Protein AF-A0A9N7ZDG7-F1 (afdb_monomer)

Secondary structure (DSSP, 8-state):
-------SSTT---GGGHHHHHHHHHHHHHTT-------SSSSSHHHHHHHHHHHHHHT--HHHHHHHHHHH-TT----HHHHHHHHHHHHTTT---TT-HHHHHHHHHHHHHH-TT-TT--GGGSBP-GGG---SS-EEEETTT--EEEEGGGB---PPP---GGGGGG-EEPTTS-EE-SEEEB--BGGGHHHHTT-SEEEEE-TTT--EEEEEETT-EE-TTS-EESSEEEEEGGGEEEE-------

InterPro domains:
  IPR000340 Dual specificity phosphatase, catalytic domain [PF00782] (2-91)
  IPR000387 Tyrosine-specific protein phosphatases domain [PS50056] (1-73)
  IPR016130 Protein-tyrosine phosphatase, active site [PS00383] (37-47)
  IPR020422 Dual specificity protein phosphatase domain [PS50054] (1-95)
  IPR020422 Dual specificity protein phosphatase domain [SM00195] (1-92)
  IPR029021 Protein-tyrosine phosphatase-like [G3DSA:3.90.190.10] (1-113)
  IPR029021 Protein-tyrosine phosphatase-like [SSF52799] (2-93)

Foldseek 3Di:
DDDDDWDQDLLTDPLVCQVVLLCVCVVQVVVVHDDDQDDDVRAASSLLNQLLNQCLVVVDQSVVSSVVSCVVPVNHDHDPSSSVSSNLCVVVSSDQDPLDLSNLLVVLLSQCVPCVQQQCRDLVNAAEACLPDDDQFKFKAFPPPRRTGDTPSFFNDDDQDPADPVLVVLFDQDPVRDTDWQKTWGRHHNLCSVVRHRDQKDFDADSPPRHTFGMWGQCFDQISSGDTRHRGDIGGPVRIDIDHRDPPPD

Nearest PDB structures (foldseek):
  4ki9-assembly1_A  TM=9.952E-01  e=6.288E-10  Homo sapiens
  4jnb-assembly1_A  TM=9.770E-01  e=3.806E-08  Homo sapiens
  4yr8-assembly2_B  TM=9.906E-01  e=3.849E-06  Homo sapiens
  4jmk-assembly2_B  TM=9.917E-01  e=4.463E-05  Homo sapiens
  2nt2-assembly3_C  TM=9.742E-01  e=4.463E-05  Homo sapiens

Mean predicted aligned error: 6.74 Å

Radius of gyration: 21.36 Å; Cα contacts (8 Å, |Δi|>4): 397; chains: 1; bounding box: 50×43×62 Å

Structure (mmCIF, N/CA/C/O backbone):
data_AF-A0A9N7ZDG7-F1
#
_entry.id   AF-A0A9N7ZDG7-F1
#
loop_
_atom_site.group_PDB
_atom_site.id
_atom_site.type_symbol
_atom_site.label_atom_id
_atom_site.label_alt_id
_atom_site.label_comp_id
_atom_site.label_asym_id
_atom_site.label_entity_id
_atom_site.label_seq_id
_atom_site.pdbx_PDB_ins_code
_atom_site.Cartn_x
_atom_site.Cartn_y
_atom_site.Cartn_z
_atom_site.occupancy
_atom_site.B_iso_or_equiv
_atom_site.auth_seq_id
_atom_site.auth_comp_id
_atom_site.auth_asym_id
_atom_site.auth_atom_id
_atom_site.pdbx_PDB_model_num
ATOM 1 N N . MET A 1 1 ? -15.244 -18.253 16.578 1.00 86.69 1 MET A N 1
ATOM 2 C CA . MET A 1 1 ? -14.232 -17.424 17.274 1.00 86.69 1 MET A CA 1
ATOM 3 C C . MET A 1 1 ? -13.191 -16.997 16.250 1.00 86.69 1 MET A C 1
ATOM 5 O O . MET A 1 1 ? -12.794 -17.853 15.470 1.00 86.69 1 MET A O 1
ATOM 9 N N . LYS A 1 2 ? -12.778 -15.724 16.217 1.00 94.31 2 LYS A N 1
ATOM 10 C CA . LYS A 1 2 ? -11.733 -15.211 15.311 1.00 94.31 2 LYS A CA 1
ATOM 11 C C . LYS A 1 2 ? -10.576 -14.661 16.143 1.00 94.31 2 LYS A C 1
ATOM 13 O O . LYS A 1 2 ? -10.818 -13.958 17.120 1.00 94.31 2 LYS A O 1
ATOM 18 N N . TRP A 1 3 ? -9.346 -14.975 15.747 1.00 96.12 3 TRP A N 1
ATOM 19 C CA . TRP A 1 3 ? -8.125 -14.502 16.396 1.00 96.12 3 TRP A CA 1
ATOM 20 C C . TRP A 1 3 ? -7.262 -13.747 15.391 1.00 96.12 3 TRP A C 1
ATOM 22 O O . TRP A 1 3 ? -7.028 -14.238 14.289 1.00 96.12 3 TRP A O 1
ATOM 32 N N . VAL A 1 4 ? -6.782 -12.569 15.785 1.00 96.94 4 VAL A N 1
ATOM 33 C CA . VAL A 1 4 ? -5.858 -11.743 15.000 1.00 96.94 4 VAL A CA 1
ATOM 34 C C . VAL A 1 4 ? -4.590 -11.559 15.827 1.00 96.94 4 VAL A C 1
ATOM 36 O O . VAL A 1 4 ? -4.627 -10.946 16.895 1.00 96.94 4 VAL A O 1
ATOM 39 N N . ASN A 1 5 ? -3.481 -12.143 15.371 1.00 95.19 5 ASN A N 1
ATOM 40 C CA . ASN A 1 5 ? -2.216 -12.130 16.104 1.00 95.19 5 ASN A CA 1
ATOM 41 C C . ASN A 1 5 ? -1.410 -10.868 15.775 1.00 95.19 5 ASN A C 1
ATOM 43 O O . ASN A 1 5 ? -0.582 -10.877 14.866 1.00 95.19 5 ASN A O 1
ATOM 47 N N . VAL A 1 6 ? -1.691 -9.782 16.498 1.00 94.69 6 VAL A N 1
ATOM 48 C CA . VAL A 1 6 ? -1.069 -8.471 16.276 1.00 94.69 6 VAL A CA 1
ATOM 49 C C . VAL A 1 6 ? -0.683 -7.811 17.609 1.00 94.69 6 VAL A C 1
ATOM 51 O O . VAL A 1 6 ? -1.456 -7.806 18.580 1.00 94.69 6 VAL A O 1
ATOM 54 N N . LEU A 1 7 ? 0.535 -7.261 17.658 1.00 95.75 7 LEU A N 1
ATOM 55 C CA . LEU A 1 7 ? 1.060 -6.488 18.787 1.00 95.75 7 LEU A CA 1
ATOM 56 C C . LEU A 1 7 ? 0.480 -5.067 18.793 1.00 95.75 7 LEU A C 1
ATOM 58 O O . LEU A 1 7 ? -0.098 -4.608 17.814 1.00 95.75 7 LEU A O 1
ATOM 62 N N . ASP A 1 8 ? 0.571 -4.373 19.926 1.00 97.12 8 ASP A N 1
ATOM 63 C CA . ASP A 1 8 ? 0.097 -2.986 20.041 1.00 97.12 8 ASP A CA 1
ATOM 64 C C . ASP A 1 8 ? 1.224 -1.994 19.742 1.00 97.12 8 ASP A C 1
ATOM 66 O O . ASP A 1 8 ? 1.642 -1.221 20.600 1.00 97.12 8 ASP A O 1
ATOM 70 N N . GLU A 1 9 ? 1.756 -2.071 18.527 1.00 95.62 9 GLU A N 1
ATOM 71 C CA . GLU A 1 9 ? 2.889 -1.267 18.072 1.00 95.62 9 GLU A CA 1
ATOM 72 C C . GLU A 1 9 ? 2.485 -0.425 16.864 1.00 95.62 9 GLU A C 1
ATOM 74 O O . GLU A 1 9 ? 1.664 -0.847 16.052 1.00 95.62 9 GLU A O 1
ATOM 79 N N . VAL A 1 10 ? 3.099 0.746 16.698 1.00 94.31 10 VAL A N 1
ATOM 80 C CA . VAL A 1 10 ? 2.810 1.641 15.561 1.00 94.31 10 VAL A CA 1
ATOM 81 C C . VAL A 1 10 ? 3.170 1.015 14.203 1.00 94.31 10 VAL A C 1
ATOM 83 O O . VAL A 1 10 ? 2.581 1.343 13.176 1.00 94.31 10 VAL A O 1
ATOM 86 N N . THR A 1 11 ? 4.107 0.067 14.193 1.00 91.00 11 THR A N 1
ATOM 87 C CA . THR A 1 11 ? 4.539 -0.676 13.001 1.00 91.00 11 THR A CA 1
ATOM 88 C C . THR A 1 11 ? 3.623 -1.855 12.672 1.00 91.00 11 THR A C 1
ATOM 90 O O . THR A 1 11 ? 3.613 -2.317 11.532 1.00 91.00 11 THR A O 1
ATOM 93 N N . SER A 1 12 ? 2.817 -2.324 13.629 1.00 94.00 12 SER A N 1
ATOM 94 C CA . SER A 1 12 ? 1.943 -3.485 13.451 1.00 94.00 12 SER A CA 1
ATOM 95 C C . SER A 1 12 ? 0.862 -3.251 12.393 1.00 94.00 12 SER A C 1
ATOM 97 O O . SER A 1 12 ? 0.333 -2.150 12.264 1.00 94.00 12 SER A O 1
ATOM 99 N N . ASP A 1 13 ? 0.496 -4.302 11.659 1.00 95.38 13 ASP A N 1
ATOM 100 C CA . ASP A 1 13 ? -0.506 -4.250 10.591 1.00 95.38 13 ASP A CA 1
ATOM 101 C C . ASP A 1 13 ? -1.850 -4.818 11.071 1.00 95.38 13 ASP A C 1
ATOM 103 O O . ASP A 1 13 ? -2.017 -6.030 11.185 1.00 95.38 13 ASP A O 1
ATOM 107 N N . LEU A 1 14 ? -2.809 -3.938 11.370 1.00 97.25 14 LEU A N 1
ATOM 108 C CA . LEU A 1 14 ? -4.216 -4.300 11.572 1.00 97.25 14 LEU A CA 1
ATOM 109 C C . LEU A 1 14 ? -5.063 -4.053 10.322 1.00 97.25 14 LEU A C 1
ATOM 111 O O . LEU A 1 14 ? -6.088 -4.719 10.165 1.00 97.25 14 LEU A O 1
ATOM 115 N N . LEU A 1 15 ? -4.649 -3.133 9.443 1.00 97.69 15 LEU A N 1
ATOM 116 C CA . LEU A 1 15 ? -5.370 -2.770 8.224 1.00 97.69 15 LEU A CA 1
ATOM 117 C C . LEU A 1 15 ? -5.707 -4.007 7.391 1.00 97.69 15 LEU A C 1
ATOM 119 O O . LEU A 1 15 ? -6.864 -4.202 7.029 1.00 97.69 15 LEU A O 1
ATOM 123 N N . SER A 1 16 ? -4.731 -4.891 7.178 1.00 95.81 16 SER A N 1
ATOM 124 C CA . SER A 1 16 ? -4.902 -6.129 6.402 1.00 95.81 16 SER A CA 1
ATOM 125 C C . SER A 1 16 ? -5.917 -7.124 6.990 1.00 95.81 16 SER A C 1
ATOM 127 O O . SER A 1 16 ? -6.252 -8.109 6.340 1.00 95.81 16 SER A O 1
ATOM 129 N N . HIS A 1 17 ? -6.420 -6.887 8.206 1.00 97.44 17 HIS A N 1
ATOM 130 C CA . HIS A 1 17 ? -7.391 -7.743 8.889 1.00 97.44 17 HIS A CA 1
ATOM 131 C C . HIS A 1 17 ? -8.779 -7.102 9.049 1.00 97.44 17 HIS A C 1
ATOM 133 O O . HIS A 1 17 ? -9.689 -7.776 9.539 1.00 97.44 17 HIS A O 1
ATOM 139 N N . LEU A 1 18 ? -8.969 -5.825 8.686 1.00 98.31 18 LEU A N 1
ATOM 140 C CA . LEU A 1 18 ? -10.187 -5.076 9.029 1.00 98.31 18 LEU A CA 1
ATOM 141 C C . LEU A 1 18 ? -11.449 -5.638 8.371 1.00 98.31 18 LEU A C 1
ATOM 143 O O . LEU A 1 18 ? -12.434 -5.861 9.071 1.00 98.31 18 LEU A O 1
ATOM 147 N N . ASP A 1 19 ? -11.421 -5.924 7.068 1.00 97.88 19 ASP A N 1
ATOM 148 C CA . ASP A 1 19 ? -12.587 -6.468 6.349 1.00 97.88 19 ASP A CA 1
ATOM 149 C C . ASP A 1 19 ? -12.968 -7.860 6.848 1.00 97.88 19 ASP A C 1
ATOM 151 O O . ASP A 1 19 ? -14.129 -8.175 7.098 1.00 97.88 19 ASP A O 1
ATOM 155 N N . ASP A 1 20 ? -11.946 -8.659 7.097 1.00 97.50 20 ASP A N 1
ATOM 156 C CA . ASP A 1 20 ? -12.029 -9.993 7.654 1.00 97.50 20 ASP A CA 1
ATOM 157 C C . ASP A 1 20 ? -12.651 -10.010 9.063 1.00 97.50 20 ASP A C 1
ATOM 159 O O . ASP A 1 20 ? -13.360 -10.948 9.442 1.00 97.50 20 ASP A O 1
ATOM 163 N N . CYS A 1 21 ? -12.353 -8.990 9.872 1.00 98.19 21 CYS A N 1
ATOM 164 C CA . CYS A 1 21 ? -12.969 -8.778 11.181 1.00 98.19 21 CYS A CA 1
ATOM 165 C C . CYS A 1 21 ? -14.383 -8.216 11.055 1.00 98.19 21 CYS A C 1
ATOM 167 O O . CYS A 1 21 ? -15.264 -8.629 11.809 1.00 98.19 21 CYS A O 1
ATOM 169 N N . PHE A 1 22 ? -14.610 -7.306 10.106 1.00 98.38 22 PHE A N 1
ATOM 170 C CA . PHE A 1 22 ? -15.926 -6.751 9.825 1.00 98.38 22 PHE A CA 1
ATOM 171 C C . PHE A 1 22 ? -16.918 -7.858 9.480 1.00 98.38 22 PHE A C 1
ATOM 173 O O . PHE A 1 22 ? -17.972 -7.910 10.105 1.00 98.38 22 PHE A O 1
ATOM 180 N N . LEU A 1 23 ? -16.570 -8.767 8.560 1.00 98.00 23 LEU A N 1
ATOM 181 C CA . LEU A 1 23 ? -17.429 -9.892 8.176 1.00 98.00 23 LEU A CA 1
ATOM 182 C C . LEU A 1 23 ? -17.797 -10.750 9.390 1.00 98.00 23 LEU A C 1
ATOM 184 O O . LEU A 1 23 ? -18.976 -10.975 9.646 1.00 98.00 23 LEU A O 1
ATOM 188 N N . PHE A 1 24 ? -16.807 -11.121 10.206 1.00 98.19 24 PHE A N 1
ATOM 189 C CA . PHE A 1 24 ? -17.035 -11.907 11.419 1.00 98.19 24 PHE A CA 1
ATOM 190 C C . PHE A 1 24 ? -17.990 -11.223 12.414 1.00 98.19 24 PHE A C 1
ATOM 192 O O . PHE A 1 24 ? -18.877 -11.871 12.971 1.00 98.19 24 PHE A O 1
ATOM 199 N N . ILE A 1 25 ? -17.825 -9.915 12.653 1.00 98.38 25 ILE A N 1
ATOM 200 C CA . ILE A 1 25 ? -18.706 -9.160 13.558 1.00 98.38 25 ILE A CA 1
ATOM 201 C C . ILE A 1 25 ? -20.106 -9.025 12.943 1.00 98.38 25 ILE A C 1
ATOM 203 O O . ILE A 1 25 ? -21.109 -9.247 13.621 1.00 98.38 25 ILE A O 1
ATOM 207 N N . GLN A 1 26 ? -20.175 -8.678 11.658 1.00 97.69 26 GLN A N 1
ATOM 208 C CA . GLN A 1 26 ? -21.414 -8.418 10.933 1.00 97.69 26 GLN A CA 1
ATOM 209 C C . GLN A 1 26 ? -22.293 -9.668 10.834 1.00 97.69 26 GLN A C 1
ATOM 211 O O . GLN A 1 26 ? -23.500 -9.565 11.043 1.00 97.69 26 GLN A O 1
ATOM 216 N N . GLU A 1 27 ? -21.712 -10.836 10.556 1.00 97.44 27 GLU A N 1
ATOM 217 C CA . GLU A 1 27 ? -22.428 -12.118 10.512 1.00 97.44 27 GLU A CA 1
ATOM 218 C C . GLU A 1 27 ? -23.119 -12.421 11.843 1.00 97.44 27 GLU A C 1
ATOM 220 O O . GLU A 1 27 ? -24.310 -12.733 11.876 1.00 97.44 27 GLU A O 1
ATOM 225 N N . ALA A 1 28 ? -22.401 -12.260 12.956 1.00 97.06 28 ALA A N 1
ATOM 226 C CA . ALA A 1 28 ? -22.953 -12.493 14.283 1.00 97.06 28 ALA A CA 1
ATOM 227 C C . ALA A 1 28 ? -24.053 -11.480 14.645 1.00 97.06 28 ALA A C 1
ATOM 229 O O . ALA A 1 28 ? -25.089 -11.877 15.174 1.00 97.06 28 ALA A O 1
ATOM 230 N N . VAL A 1 29 ? -23.867 -10.194 14.320 1.00 95.62 29 VAL A N 1
ATOM 231 C CA . VAL A 1 29 ? -24.871 -9.144 14.574 1.00 95.62 29 VAL A CA 1
ATOM 232 C C . VAL A 1 29 ? -26.138 -9.362 13.738 1.00 95.62 29 VAL A C 1
ATOM 234 O O . VAL A 1 29 ? -27.243 -9.239 14.263 1.00 95.62 29 VAL A O 1
ATOM 237 N N . VAL A 1 30 ? -26.010 -9.717 12.454 1.00 96.25 30 VAL A N 1
ATOM 238 C CA . VAL A 1 30 ? -27.160 -10.027 11.578 1.00 96.25 30 VAL A CA 1
ATOM 239 C C . VAL A 1 30 ? -27.881 -11.294 12.031 1.00 96.25 30 VAL A C 1
ATOM 241 O O . VAL A 1 30 ? -29.105 -11.353 11.960 1.00 96.25 30 VAL A O 1
ATOM 244 N N . GLY A 1 31 ? -27.149 -12.278 12.556 1.00 96.69 31 GLY A N 1
ATOM 245 C CA . GLY A 1 31 ? -27.717 -13.479 13.167 1.00 96.69 31 GLY A CA 1
ATOM 246 C C . GLY A 1 31 ? -28.420 -13.248 14.512 1.00 96.69 31 GLY A C 1
ATOM 247 O O . GLY A 1 31 ? -28.859 -14.216 15.126 1.00 96.69 31 GLY A O 1
ATOM 248 N N . GLY A 1 32 ? -28.511 -12.002 14.996 1.00 96.81 32 GLY A N 1
ATOM 249 C CA . GLY A 1 32 ? -29.114 -11.664 16.291 1.00 96.81 32 GLY A CA 1
ATOM 250 C C . GLY A 1 32 ? -28.245 -12.022 17.502 1.00 96.81 32 GLY A C 1
ATOM 251 O O . GLY A 1 32 ? -28.738 -12.040 18.628 1.00 96.81 32 GLY A O 1
ATOM 252 N N . GLY A 1 33 ? -26.966 -12.334 17.281 1.00 96.50 33 GLY A N 1
ATOM 253 C CA . GLY A 1 33 ? -26.003 -12.653 18.327 1.00 96.50 33 GLY A CA 1
ATOM 254 C C . GLY A 1 33 ? -25.282 -11.426 18.890 1.00 96.50 33 GLY A C 1
ATOM 255 O O . GLY A 1 33 ? -25.366 -10.313 18.369 1.00 96.50 33 GLY A O 1
ATOM 256 N N . THR A 1 34 ? -24.504 -11.663 19.946 1.00 95.44 34 THR A N 1
ATOM 257 C CA . THR A 1 34 ? -23.642 -10.659 20.585 1.00 95.44 34 THR A CA 1
ATOM 258 C C . THR A 1 34 ? -22.178 -10.995 20.335 1.00 95.44 34 THR A C 1
ATOM 260 O O . THR A 1 34 ? -21.765 -12.145 20.487 1.00 95.44 34 THR A O 1
ATOM 263 N N . VAL A 1 35 ? -21.374 -9.984 20.001 1.00 97.25 35 VAL A N 1
ATOM 264 C CA . VAL A 1 35 ? -19.927 -10.125 19.799 1.00 97.25 35 VAL A CA 1
ATOM 265 C C . VAL A 1 35 ? -19.175 -9.351 20.870 1.00 97.25 35 VAL A C 1
ATOM 267 O O . VAL A 1 35 ? -19.488 -8.196 21.148 1.00 97.25 35 VAL A O 1
ATOM 270 N N . ILE A 1 36 ? -18.140 -9.975 21.429 1.00 97.19 36 ILE A N 1
ATOM 271 C CA . ILE A 1 36 ? -17.155 -9.308 22.280 1.00 97.19 36 ILE A CA 1
ATOM 272 C C . ILE A 1 36 ? -15.866 -9.165 21.475 1.00 97.19 36 ILE A C 1
ATOM 274 O O . ILE A 1 36 ? -15.292 -10.157 21.027 1.00 97.19 36 ILE A O 1
ATOM 278 N N . VAL A 1 37 ? -15.400 -7.927 21.318 1.00 97.81 37 VAL A N 1
ATOM 279 C CA . VAL A 1 37 ? -14.092 -7.611 20.736 1.00 97.81 37 VAL A CA 1
ATOM 280 C C . VAL A 1 37 ? -13.182 -7.154 21.868 1.00 97.81 37 VAL A C 1
ATOM 282 O O . VAL A 1 37 ? -13.455 -6.141 22.510 1.00 97.81 37 VAL A O 1
ATOM 285 N N . HIS A 1 38 ? -12.102 -7.888 22.128 1.00 97.31 38 HIS A N 1
ATOM 286 C CA . HIS A 1 38 ? -11.172 -7.564 23.208 1.00 97.31 38 HIS A CA 1
ATOM 287 C C . HIS A 1 38 ? -9.714 -7.603 22.737 1.00 97.31 38 HIS A C 1
ATOM 289 O O . HIS A 1 38 ? -9.368 -8.240 21.746 1.00 97.31 38 HIS A O 1
ATOM 295 N N . CYS A 1 39 ? -8.854 -6.900 23.465 1.00 97.00 39 CYS A N 1
ATOM 296 C CA . CYS A 1 39 ? -7.403 -7.059 23.424 1.00 97.00 39 CYS A CA 1
ATOM 297 C C . CYS A 1 39 ? -6.893 -7.100 24.873 1.00 97.00 39 CYS A C 1
ATOM 299 O O . CYS A 1 39 ? -7.700 -7.233 25.790 1.00 97.00 39 CYS A O 1
ATOM 301 N N . GLN A 1 40 ? -5.583 -6.987 25.109 1.00 96.12 40 GLN A N 1
ATOM 302 C CA . GLN A 1 40 ? -5.041 -7.025 26.475 1.00 96.12 40 GLN A CA 1
ATOM 303 C C . GLN A 1 40 ? -5.598 -5.896 27.367 1.00 96.12 40 GLN A C 1
ATOM 305 O O . GLN A 1 40 ? -6.057 -6.164 28.469 1.00 96.12 40 GLN A O 1
ATOM 310 N N . ALA A 1 41 ? -5.558 -4.643 26.899 1.00 95.44 41 ALA A N 1
ATOM 311 C CA . ALA A 1 41 ? -5.974 -3.476 27.688 1.00 95.44 41 ALA A CA 1
ATOM 312 C C . ALA A 1 41 ? -7.376 -2.955 27.328 1.00 95.44 41 A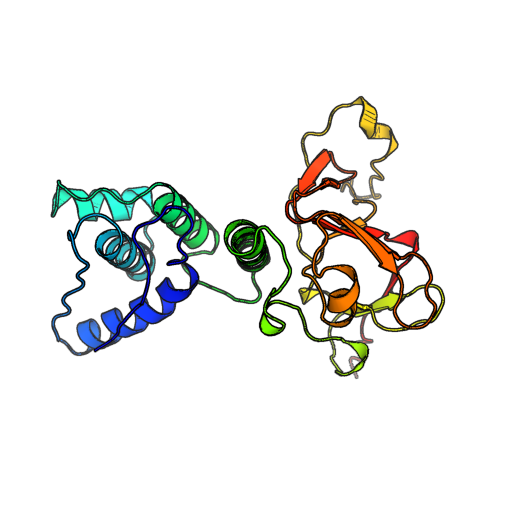LA A C 1
ATOM 314 O O . ALA A 1 41 ? -7.923 -2.113 28.030 1.00 95.44 41 ALA A O 1
ATOM 315 N N . GLY A 1 42 ? -7.944 -3.385 26.199 1.00 96.38 42 GLY A N 1
ATOM 316 C CA . GLY A 1 42 ? -9.205 -2.845 25.685 1.00 96.38 42 GLY A CA 1
ATOM 317 C C . GLY A 1 42 ? -9.128 -1.391 25.193 1.00 96.38 42 GLY A C 1
ATOM 318 O O . GLY A 1 42 ? -10.169 -0.752 25.070 1.00 96.38 42 GLY A O 1
ATOM 319 N N . ARG A 1 43 ? -7.923 -0.848 24.947 1.00 97.50 43 ARG A N 1
ATOM 320 C CA . ARG A 1 43 ? -7.708 0.588 24.660 1.00 97.50 43 ARG A CA 1
ATOM 321 C C . ARG A 1 43 ? -7.346 0.914 23.213 1.00 97.50 43 ARG A C 1
ATOM 323 O O . ARG A 1 43 ? -7.850 1.903 22.698 1.00 97.50 43 ARG A O 1
ATOM 330 N N . SER A 1 44 ? -6.492 0.103 22.586 1.00 98.25 44 SER A N 1
ATOM 331 C CA . SER A 1 44 ? -5.922 0.376 21.257 1.00 98.25 44 SER A CA 1
ATOM 332 C C . SER A 1 44 ? -6.395 -0.658 20.227 1.00 98.25 44 SER A C 1
ATOM 334 O O . SER A 1 44 ? -7.433 -0.446 19.618 1.00 98.25 44 SER A O 1
ATOM 336 N N . ARG A 1 45 ? -5.758 -1.835 20.108 1.00 98.50 45 ARG A N 1
ATOM 337 C CA . ARG A 1 45 ? -6.105 -2.879 19.106 1.00 98.50 45 ARG A CA 1
ATOM 338 C C . ARG A 1 45 ? -7.605 -3.177 18.950 1.00 98.50 45 ARG A C 1
ATOM 340 O O . ARG A 1 45 ? -8.137 -3.123 17.847 1.00 98.50 45 ARG A O 1
ATOM 347 N N . SER A 1 46 ? -8.304 -3.489 20.045 1.00 98.19 46 SER A N 1
ATOM 348 C CA . SER A 1 46 ? -9.746 -3.771 19.992 1.00 98.19 46 SER A CA 1
ATOM 349 C C . SER A 1 46 ? -10.562 -2.535 19.621 1.00 98.19 46 SER A C 1
ATOM 351 O O . SER A 1 46 ? -11.547 -2.653 18.901 1.00 98.19 46 SER A O 1
ATOM 353 N N . ALA A 1 47 ? -10.142 -1.353 20.077 1.00 98.50 47 ALA A N 1
ATOM 354 C CA . ALA A 1 47 ? -10.781 -0.094 19.724 1.00 98.50 47 ALA A CA 1
ATOM 355 C C . ALA A 1 47 ? -10.603 0.233 18.236 1.00 98.50 47 ALA A C 1
ATOM 357 O O . ALA A 1 47 ? -11.555 0.698 17.617 1.00 98.50 47 ALA A O 1
ATOM 358 N N . THR A 1 48 ? -9.448 -0.082 17.640 1.00 98.75 48 THR A N 1
ATOM 359 C CA . THR A 1 48 ? -9.211 0.021 16.193 1.00 98.75 48 THR A CA 1
ATOM 360 C C . THR A 1 48 ? -10.208 -0.834 15.413 1.00 98.75 48 THR A C 1
ATOM 362 O O . THR A 1 48 ? -10.885 -0.319 14.527 1.00 98.75 48 THR A O 1
ATOM 365 N N . ILE A 1 49 ? -10.373 -2.113 15.783 1.00 98.69 49 ILE A N 1
ATOM 366 C CA . ILE A 1 49 ? -11.331 -3.021 15.126 1.00 98.69 49 ILE A CA 1
ATOM 367 C C . ILE A 1 49 ? -12.771 -2.511 15.255 1.00 98.69 49 ILE A C 1
ATOM 369 O O . ILE A 1 49 ? -13.509 -2.487 14.272 1.00 98.69 49 ILE A O 1
ATOM 373 N N . VAL A 1 50 ? -13.178 -2.073 16.451 1.00 98.50 50 VAL A N 1
ATOM 374 C CA . VAL A 1 50 ? -14.530 -1.533 16.673 1.00 98.50 50 VAL A CA 1
ATOM 375 C C . VAL A 1 50 ? -14.742 -0.236 15.889 1.00 98.50 50 VAL A C 1
ATOM 377 O O . VAL A 1 50 ? -15.802 -0.052 15.298 1.00 98.50 50 VAL A O 1
ATOM 380 N N . THR A 1 51 ? -13.736 0.638 15.830 1.00 98.81 51 THR A N 1
ATOM 381 C CA . THR A 1 51 ? -13.801 1.882 15.051 1.00 98.81 51 THR A CA 1
ATOM 382 C C . THR A 1 51 ? -13.959 1.580 13.563 1.00 98.81 51 THR A C 1
ATOM 384 O O . THR A 1 51 ? -14.892 2.088 12.951 1.00 98.81 51 THR A O 1
ATOM 387 N N . ALA A 1 52 ? -13.143 0.683 13.000 1.00 98.75 52 ALA A N 1
ATOM 388 C CA . ALA A 1 52 ? -13.262 0.248 11.607 1.00 98.75 52 ALA A CA 1
ATOM 389 C C . ALA A 1 52 ? -14.637 -0.369 11.298 1.00 98.75 52 ALA A C 1
ATOM 391 O O . ALA A 1 52 ? -15.237 -0.075 10.262 1.00 98.75 52 ALA A O 1
ATOM 392 N N . TYR A 1 53 ? -15.176 -1.179 12.218 1.00 98.62 53 TYR A N 1
ATOM 393 C CA . TYR A 1 53 ? -16.525 -1.726 12.086 1.00 98.62 53 TYR A CA 1
ATOM 394 C C . TYR A 1 53 ? -17.585 -0.619 12.034 1.00 98.62 53 TYR A C 1
ATOM 396 O O . TYR A 1 53 ? -18.450 -0.650 11.160 1.00 98.62 53 TYR A O 1
ATOM 404 N N . LEU A 1 54 ? -17.508 0.380 12.921 1.00 98.50 54 LEU A N 1
ATOM 405 C CA . LEU A 1 54 ? -18.425 1.524 12.919 1.00 98.50 54 LEU A CA 1
ATOM 406 C C . LEU A 1 54 ? -18.314 2.338 11.624 1.00 98.50 54 LEU A C 1
ATOM 408 O O . LEU A 1 54 ? -19.349 2.667 11.046 1.00 98.50 54 LEU A O 1
ATOM 412 N N . MET A 1 55 ? -17.091 2.609 11.156 1.00 98.75 55 MET A N 1
ATOM 413 C CA . MET A 1 55 ? -16.836 3.305 9.890 1.00 98.75 55 MET A CA 1
ATOM 414 C C . MET A 1 55 ? -17.541 2.600 8.731 1.00 98.75 55 MET A C 1
ATOM 416 O O . MET A 1 55 ? -18.370 3.204 8.056 1.00 98.75 55 MET A O 1
ATOM 420 N N . LYS A 1 56 ? -17.301 1.295 8.553 1.00 98.44 56 LYS A N 1
ATOM 421 C CA . LYS A 1 56 ? -17.876 0.525 7.443 1.00 98.44 56 LYS A CA 1
ATOM 422 C C . LYS A 1 56 ? -19.384 0.320 7.577 1.00 98.44 56 LYS A C 1
ATOM 424 O O . LYS A 1 56 ? -20.123 0.515 6.616 1.00 98.44 56 LYS A O 1
ATOM 429 N N . ARG A 1 57 ? -19.871 -0.047 8.768 1.00 97.69 57 ARG A N 1
ATOM 430 C CA . ARG A 1 57 ? -21.296 -0.339 9.004 1.00 97.69 57 ARG A CA 1
ATOM 431 C C . ARG A 1 57 ? -22.176 0.895 8.831 1.00 97.69 57 ARG A C 1
ATOM 433 O O . ARG A 1 57 ? -23.291 0.777 8.325 1.00 97.69 57 ARG A O 1
ATOM 440 N N . HIS A 1 58 ? -21.694 2.052 9.276 1.00 97.50 58 HIS A N 1
ATOM 441 C CA . HIS A 1 58 ? -22.467 3.291 9.317 1.00 97.50 58 HIS A CA 1
ATOM 442 C C . HIS A 1 58 ? -21.996 4.345 8.307 1.00 97.50 58 HIS A C 1
ATOM 444 O O . HIS A 1 58 ? -22.545 5.439 8.314 1.00 97.50 58 HIS A O 1
ATOM 450 N N . GLN A 1 59 ? -21.039 4.012 7.431 1.00 97.50 59 GLN A N 1
ATOM 451 C CA . GLN A 1 59 ? -20.449 4.926 6.441 1.00 97.50 59 GLN A CA 1
ATOM 452 C C . GLN A 1 59 ? -19.919 6.220 7.080 1.00 97.50 59 GLN A C 1
ATOM 454 O O . GLN A 1 59 ? -20.150 7.318 6.583 1.00 97.50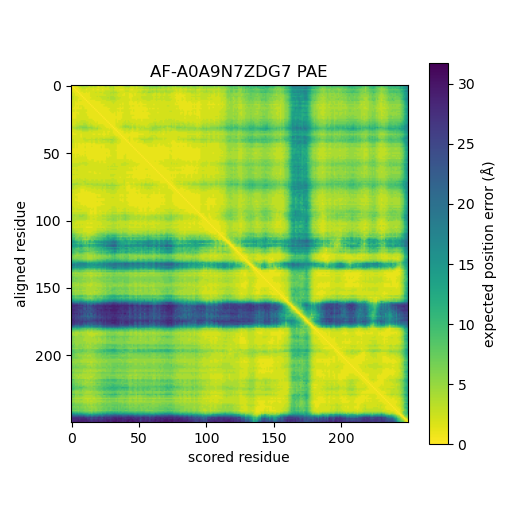 59 GLN A O 1
ATOM 459 N N . LEU A 1 60 ? -19.227 6.075 8.210 1.00 98.25 60 LEU A N 1
ATOM 460 C CA . LEU A 1 60 ? -18.652 7.193 8.957 1.00 98.25 60 LEU A CA 1
ATOM 461 C C . LEU A 1 60 ? -17.178 7.367 8.602 1.00 98.25 60 LEU A C 1
ATOM 463 O O . LEU A 1 60 ? -16.462 6.379 8.419 1.00 98.25 60 LEU A O 1
ATOM 467 N N . GLY A 1 61 ? -16.715 8.616 8.600 1.00 98.25 61 GLY A N 1
ATOM 468 C CA . GLY A 1 61 ? -15.282 8.905 8.607 1.00 98.25 61 GLY A CA 1
ATOM 469 C C . GLY A 1 61 ? -14.625 8.455 9.915 1.00 98.25 61 GLY A C 1
ATOM 470 O O . GLY A 1 61 ? -15.304 8.248 10.930 1.00 98.25 61 GLY A O 1
ATOM 471 N N . PHE A 1 62 ? -13.296 8.317 9.919 1.00 98.44 62 PHE A N 1
ATOM 472 C CA . PHE A 1 62 ? -12.556 7.815 11.080 1.00 98.44 62 PHE A CA 1
ATOM 473 C C . PHE A 1 62 ? -12.830 8.647 12.340 1.00 98.44 62 PHE A C 1
ATOM 475 O O . PHE A 1 62 ? -13.177 8.089 13.383 1.00 98.44 62 PHE A O 1
ATOM 482 N N . ILE A 1 63 ? -12.739 9.977 12.239 1.00 98.31 63 ILE A N 1
ATOM 483 C CA . ILE A 1 63 ? -12.923 10.887 13.380 1.00 98.31 63 ILE A CA 1
ATOM 484 C C . ILE A 1 63 ? -14.294 10.701 14.038 1.00 98.31 63 ILE A C 1
ATOM 486 O O . ILE A 1 63 ? -14.387 10.595 15.261 1.00 98.31 63 ILE A O 1
ATOM 490 N N . GLU A 1 64 ? -15.358 10.616 13.240 1.00 98.50 64 GLU A N 1
ATOM 491 C CA . GLU A 1 64 ? -16.722 10.474 13.748 1.00 98.50 64 GLU A CA 1
ATOM 492 C C . GLU A 1 64 ? -16.940 9.109 14.415 1.00 98.50 64 GLU A C 1
ATOM 494 O O . GLU A 1 64 ? -17.446 9.032 15.540 1.00 98.50 64 GLU A O 1
ATOM 499 N N . ALA A 1 65 ? -16.497 8.028 13.766 1.00 98.62 65 ALA A N 1
ATOM 500 C CA . ALA A 1 65 ? -16.576 6.681 14.325 1.00 98.62 65 ALA A CA 1
ATOM 501 C C . ALA A 1 65 ? -15.796 6.560 15.645 1.00 98.62 65 ALA A C 1
ATOM 503 O O . ALA A 1 65 ? -16.285 5.973 16.615 1.00 98.62 65 ALA A O 1
ATOM 504 N N . TYR A 1 66 ? -14.604 7.155 15.705 1.00 98.38 66 TYR A N 1
ATOM 505 C CA . TYR A 1 66 ? -13.750 7.132 16.887 1.00 98.38 66 TYR A CA 1
ATOM 506 C C . TYR A 1 66 ? -14.336 7.951 18.042 1.00 98.38 66 TYR A C 1
ATOM 508 O O . TYR A 1 66 ? -14.331 7.498 19.189 1.00 98.38 66 TYR A O 1
ATOM 516 N N . HIS A 1 67 ? -14.914 9.120 17.751 1.00 98.25 67 HIS A N 1
ATOM 517 C CA . HIS A 1 67 ? -15.638 9.923 18.740 1.00 98.25 67 HIS A CA 1
ATOM 518 C C . HIS A 1 67 ? -16.829 9.162 19.327 1.00 98.25 67 HIS A C 1
ATOM 520 O O . HIS A 1 67 ? -17.018 9.160 20.545 1.00 98.25 67 HIS A O 1
ATOM 526 N N . ARG A 1 68 ? -17.595 8.460 18.485 1.00 98.31 68 ARG A N 1
ATOM 527 C CA . ARG A 1 68 ? -18.721 7.631 18.929 1.00 98.31 68 ARG A CA 1
ATOM 528 C C . ARG A 1 68 ? -18.281 6.468 19.818 1.00 98.31 68 ARG A C 1
ATOM 530 O O . ARG A 1 68 ? -18.977 6.125 20.769 1.00 98.31 68 ARG A O 1
ATOM 537 N N . LEU A 1 69 ? -17.123 5.867 19.548 1.00 98.12 69 LEU A N 1
ATOM 538 C CA . LEU A 1 69 ? -16.554 4.863 20.445 1.00 98.12 69 LEU A CA 1
ATOM 539 C C . LEU A 1 69 ? -16.136 5.492 21.785 1.00 98.12 69 LEU A C 1
ATOM 541 O O . LEU A 1 69 ? -16.491 4.978 22.849 1.00 98.12 69 LEU A O 1
ATOM 545 N N . LYS A 1 70 ? -15.439 6.633 21.747 1.00 97.69 70 LYS A 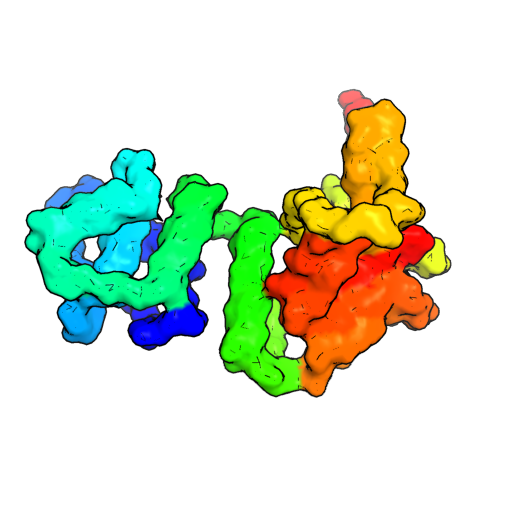N 1
ATOM 546 C CA . LYS A 1 70 ? -14.983 7.349 22.948 1.00 97.69 70 LYS A CA 1
ATOM 547 C C . LYS A 1 70 ? -16.116 7.857 23.837 1.00 97.69 70 LYS A C 1
ATOM 549 O O . LYS A 1 70 ? -15.936 7.906 25.051 1.00 97.69 70 LYS A O 1
ATOM 554 N N . SER A 1 71 ? -17.283 8.187 23.279 1.00 97.88 71 SER A N 1
ATOM 555 C CA . SER A 1 71 ? -18.442 8.592 24.085 1.00 97.88 71 SER A CA 1
ATOM 556 C C . SER A 1 71 ? -18.986 7.456 24.957 1.00 97.88 71 SER A C 1
ATOM 558 O O . SER A 1 71 ? -19.629 7.727 25.966 1.00 97.88 71 SER A O 1
ATOM 560 N N . VAL A 1 72 ? -18.731 6.197 24.584 1.00 97.12 72 VAL A N 1
ATOM 561 C CA . VAL A 1 72 ? -19.118 5.006 25.360 1.00 97.12 72 VAL A CA 1
ATOM 562 C C . VAL A 1 72 ? -17.958 4.494 26.220 1.00 97.12 72 VAL A C 1
ATOM 564 O O . VAL A 1 72 ? -18.178 4.013 27.328 1.00 97.12 72 VAL A O 1
ATOM 567 N N . LYS A 1 73 ? -16.715 4.610 25.735 1.00 95.88 73 LYS A N 1
ATOM 568 C CA . LYS A 1 73 ? -15.507 4.150 26.430 1.00 95.88 73 LYS A CA 1
ATOM 569 C C . LYS A 1 73 ? -14.398 5.208 26.371 1.00 95.88 73 LYS A C 1
ATOM 571 O O . LYS A 1 73 ? -13.604 5.251 25.434 1.00 95.88 73 LYS A O 1
ATOM 576 N N . GLN A 1 74 ? -14.345 6.056 27.397 1.00 96.19 74 GLN A N 1
ATOM 577 C CA . GLN A 1 74 ? -13.505 7.263 27.429 1.00 96.19 74 GLN A CA 1
ATOM 578 C C . GLN A 1 74 ? -11.992 6.991 27.490 1.00 96.19 74 GLN A C 1
ATOM 580 O O . GLN A 1 74 ? -11.205 7.816 27.033 1.00 96.19 74 GLN A O 1
ATOM 585 N N . ASP A 1 75 ? -11.571 5.844 28.027 1.00 96.62 75 ASP A N 1
ATOM 586 C CA . ASP A 1 75 ? -10.162 5.454 28.180 1.00 96.62 75 ASP A CA 1
ATOM 587 C C . ASP A 1 75 ? -9.539 4.859 26.902 1.00 96.62 75 ASP A C 1
ATOM 589 O O . ASP A 1 75 ? -8.355 4.497 26.903 1.00 96.62 75 ASP A O 1
ATOM 593 N N . VAL A 1 76 ? -10.307 4.765 25.807 1.00 97.25 76 VAL A N 1
ATOM 594 C CA . VAL A 1 76 ? -9.803 4.363 24.486 1.00 97.25 76 VAL A CA 1
ATOM 595 C C . VAL A 1 76 ? -8.708 5.318 24.017 1.00 97.25 76 VAL A C 1
ATOM 597 O O . VAL A 1 76 ? -8.851 6.542 24.037 1.00 97.25 76 VAL A O 1
ATOM 600 N N . GLN A 1 77 ? -7.610 4.732 23.553 1.00 97.06 77 GLN A N 1
ATOM 601 C CA . GLN A 1 77 ? -6.469 5.442 23.001 1.00 97.06 77 GLN A CA 1
ATOM 602 C C . GLN A 1 77 ? -5.796 4.528 21.979 1.00 97.06 77 GLN A C 1
ATOM 604 O O . GLN A 1 77 ? -4.983 3.676 22.335 1.00 97.06 77 GLN A O 1
ATOM 609 N N . VAL A 1 78 ? -6.196 4.678 20.721 1.00 97.75 78 VAL A N 1
ATOM 610 C CA . VAL A 1 78 ? -5.570 4.008 19.578 1.00 97.75 78 VAL A CA 1
ATOM 611 C C . VAL A 1 78 ? -4.169 4.591 19.375 1.00 97.75 78 VAL A C 1
ATOM 613 O O . VAL A 1 78 ? -3.959 5.787 19.571 1.00 97.75 78 VAL A O 1
ATOM 616 N N . ASN A 1 79 ? -3.185 3.743 19.070 1.00 97.88 79 ASN A N 1
ATOM 617 C CA . ASN A 1 79 ? -1.830 4.216 18.779 1.00 97.88 79 ASN A CA 1
ATOM 618 C C . ASN A 1 79 ? -1.770 4.910 17.402 1.00 97.88 79 ASN A C 1
ATOM 620 O O . ASN A 1 79 ? -2.590 4.627 16.530 1.00 97.88 79 ASN A O 1
ATOM 624 N N . SER A 1 80 ? -0.781 5.779 17.181 1.00 97.50 80 SER A N 1
ATOM 625 C CA . SER A 1 80 ? -0.697 6.599 15.961 1.00 97.50 80 SER A CA 1
ATOM 626 C C . SER A 1 80 ? -0.640 5.781 14.665 1.00 97.50 80 SER A C 1
ATOM 628 O O . SER A 1 80 ? -1.273 6.153 13.683 1.00 97.50 80 SER A O 1
ATOM 630 N N . GLY A 1 81 ? 0.043 4.632 14.663 1.00 96.62 81 GLY A N 1
ATOM 631 C CA . GLY A 1 81 ? 0.118 3.762 13.486 1.00 96.62 81 GLY A CA 1
ATOM 632 C C . GLY A 1 81 ? -1.224 3.123 13.123 1.00 96.62 81 GLY A C 1
ATOM 633 O O . GLY A 1 81 ? -1.530 2.928 11.948 1.00 96.62 81 GLY A O 1
ATOM 634 N N . PHE A 1 82 ? -2.065 2.825 14.115 1.00 98.31 82 PHE A N 1
ATOM 635 C CA . PHE A 1 82 ? -3.433 2.368 13.883 1.00 98.31 82 PHE A CA 1
ATOM 636 C C . PHE A 1 82 ? -4.381 3.510 13.496 1.00 98.31 82 PHE A C 1
ATOM 638 O O . PHE A 1 82 ? -5.295 3.274 12.710 1.00 98.31 82 PHE A O 1
ATOM 645 N N . GLU A 1 83 ? -4.170 4.737 13.984 1.00 98.44 83 GLU A N 1
ATOM 646 C CA . GLU A 1 83 ? -4.912 5.912 13.499 1.00 98.44 83 GLU A CA 1
ATOM 647 C C . GLU A 1 83 ? -4.628 6.156 12.007 1.00 98.44 83 GLU A C 1
ATOM 649 O O . GLU A 1 83 ? -5.560 6.297 11.217 1.00 98.44 83 GLU A O 1
ATOM 654 N N . GLU A 1 84 ? -3.358 6.103 11.591 1.00 97.12 84 GLU A N 1
ATOM 655 C CA . GLU A 1 84 ? -2.953 6.187 10.180 1.00 97.12 84 GLU A CA 1
ATOM 656 C C . GLU A 1 84 ? -3.609 5.096 9.320 1.00 97.12 84 GLU A C 1
ATOM 658 O O . GLU A 1 84 ? -4.102 5.372 8.224 1.00 97.12 84 GLU A O 1
ATOM 663 N N . GLN A 1 85 ? -3.682 3.864 9.831 1.00 98.25 85 GLN A N 1
ATOM 664 C CA . GLN A 1 85 ? -4.366 2.759 9.155 1.00 98.25 85 GLN A CA 1
ATOM 665 C C . GLN A 1 85 ? -5.873 2.996 9.006 1.00 98.25 85 GLN A C 1
ATOM 667 O O . GLN A 1 85 ? -6.434 2.630 7.975 1.00 98.25 85 GLN A O 1
ATOM 672 N N . LEU A 1 86 ? -6.534 3.624 9.983 1.00 98.62 86 LEU A N 1
ATOM 673 C CA . LEU A 1 86 ? -7.958 3.966 9.891 1.00 98.62 86 LEU A CA 1
ATOM 674 C C . LEU A 1 86 ? -8.205 5.097 8.884 1.00 98.62 86 LEU A C 1
ATOM 676 O O . LEU A 1 86 ? -9.127 4.987 8.079 1.00 98.62 86 LEU A O 1
ATOM 680 N N . TYR A 1 87 ? -7.354 6.127 8.837 1.00 98.12 87 TYR A N 1
ATOM 681 C CA . TYR A 1 87 ? -7.416 7.136 7.771 1.00 98.12 87 TYR A CA 1
ATOM 682 C C . TYR A 1 87 ? -7.205 6.525 6.384 1.00 98.12 87 TYR A C 1
ATOM 684 O O . TYR A 1 87 ? -7.894 6.882 5.428 1.00 98.12 87 TYR A O 1
ATOM 692 N N . LEU A 1 88 ? -6.265 5.585 6.258 1.00 96.62 88 LEU A N 1
ATOM 693 C CA . LEU A 1 88 ? -6.043 4.876 5.005 1.00 96.62 88 LEU A CA 1
ATOM 694 C C . LEU A 1 88 ? -7.252 4.009 4.632 1.00 96.62 88 LEU A C 1
ATOM 696 O O . LEU A 1 88 ? -7.658 3.995 3.473 1.00 96.62 88 LEU A O 1
ATOM 700 N N . TYR A 1 89 ? -7.862 3.333 5.604 1.00 98.38 89 TYR A N 1
ATOM 701 C CA . TYR A 1 89 ? -9.090 2.573 5.395 1.00 98.38 89 TYR A CA 1
ATOM 702 C C . TYR A 1 89 ? -10.232 3.471 4.903 1.00 98.38 89 TYR A C 1
ATOM 704 O O . TYR A 1 89 ? -10.892 3.129 3.926 1.00 98.38 89 TYR A O 1
ATOM 712 N N . GLU A 1 90 ? -10.411 4.656 5.494 1.00 98.06 90 GLU A N 1
ATOM 713 C CA . GLU A 1 90 ? -11.361 5.675 5.024 1.00 98.06 90 GLU A CA 1
ATOM 714 C C . GLU A 1 90 ? -11.060 6.132 3.588 1.00 98.06 90 GLU A C 1
ATOM 716 O O . GLU A 1 90 ? -11.959 6.153 2.747 1.00 98.06 90 GLU A O 1
ATOM 721 N N . ALA A 1 91 ? -9.795 6.430 3.270 1.00 95.25 91 ALA A N 1
ATOM 722 C CA . ALA A 1 91 ? -9.371 6.825 1.924 1.00 95.25 91 ALA A CA 1
ATOM 723 C C . ALA A 1 91 ? -9.621 5.725 0.875 1.00 95.25 91 ALA A C 1
ATOM 725 O O . ALA A 1 91 ? -9.878 6.020 -0.294 1.00 95.25 91 ALA A O 1
ATOM 726 N N . MET A 1 92 ? -9.598 4.459 1.299 1.00 96.00 92 MET A N 1
ATOM 727 C CA . MET A 1 92 ? -9.980 3.293 0.498 1.00 96.00 92 MET A CA 1
ATOM 728 C C . MET A 1 92 ? -11.475 2.953 0.613 1.00 96.00 92 MET A C 1
ATOM 730 O O . MET A 1 92 ? -11.884 1.847 0.281 1.00 96.00 92 MET A O 1
ATOM 734 N N . LYS A 1 93 ? -12.309 3.901 1.062 1.00 96.94 93 LYS A N 1
ATOM 735 C CA . LYS A 1 93 ? -13.771 3.761 1.182 1.00 96.94 93 LYS A CA 1
ATOM 736 C C . LYS A 1 93 ? -14.204 2.600 2.085 1.00 96.94 93 LYS A C 1
ATOM 738 O O . LYS A 1 93 ? -15.232 1.972 1.847 1.00 96.94 93 LYS A O 1
ATOM 743 N N . CYS A 1 94 ? -13.439 2.353 3.145 1.00 97.62 94 CYS A N 1
ATOM 744 C CA . CYS A 1 94 ? -13.629 1.253 4.088 1.00 97.62 94 CYS A CA 1
ATOM 745 C C . CYS A 1 94 ? -13.598 -0.130 3.414 1.00 97.62 94 CYS A C 1
ATOM 747 O O . CYS A 1 94 ? -14.384 -1.019 3.749 1.00 97.62 94 CYS A O 1
ATOM 749 N N . GLU A 1 95 ? -12.695 -0.324 2.455 1.00 96.62 95 GLU A N 1
ATOM 750 C CA . GLU A 1 95 ? -12.471 -1.605 1.790 1.00 96.62 95 GLU A CA 1
ATOM 751 C C . GLU A 1 95 ? -10.973 -1.837 1.570 1.00 96.62 95 GLU A C 1
ATOM 753 O O . GLU A 1 95 ? -10.244 -0.960 1.107 1.00 96.62 95 GLU A O 1
ATOM 758 N N . VAL A 1 96 ? -10.491 -3.022 1.939 1.00 95.00 96 VAL A N 1
ATOM 759 C CA . VAL A 1 96 ? -9.104 -3.445 1.742 1.00 95.00 96 VAL A CA 1
ATOM 760 C C . VAL A 1 96 ? -9.011 -4.196 0.421 1.00 95.00 96 VAL A C 1
ATOM 762 O O . VAL A 1 96 ? -8.964 -5.424 0.366 1.00 95.00 96 VAL A O 1
ATOM 765 N N . ASP A 1 97 ? -8.978 -3.438 -0.671 1.00 90.81 97 ASP A N 1
ATOM 766 C CA . ASP A 1 97 ? -8.765 -3.999 -2.001 1.00 90.81 97 ASP A CA 1
ATOM 767 C C . ASP A 1 97 ? -7.265 -4.212 -2.268 1.00 90.81 97 ASP A C 1
ATOM 769 O O . ASP A 1 97 ? -6.487 -3.261 -2.369 1.00 90.81 97 ASP A O 1
ATOM 773 N N . ALA A 1 98 ? -6.860 -5.472 -2.455 1.00 87.94 98 ALA A N 1
ATOM 774 C CA . ALA A 1 98 ? -5.492 -5.851 -2.809 1.00 87.94 98 ALA A CA 1
ATOM 775 C C . ALA A 1 98 ? -5.004 -5.232 -4.136 1.00 87.94 98 ALA A C 1
ATOM 777 O O . ALA A 1 98 ? -3.798 -5.108 -4.362 1.00 87.94 98 ALA A O 1
ATOM 778 N N . SER A 1 99 ? -5.928 -4.844 -5.018 1.00 87.50 99 SER A N 1
ATOM 779 C CA . SER A 1 99 ? -5.627 -4.186 -6.287 1.00 87.50 99 SER A CA 1
ATOM 780 C C . SER A 1 99 ? -5.421 -2.672 -6.147 1.00 87.50 99 SER A C 1
ATOM 782 O O . SER A 1 99 ? -4.792 -2.062 -7.016 1.00 87.50 99 SER A O 1
ATOM 784 N N . SER A 1 100 ? -5.872 -2.078 -5.034 1.00 89.81 100 SER A N 1
ATOM 785 C CA . SER A 1 100 ? -5.775 -0.643 -4.768 1.00 89.81 100 SER A CA 1
ATOM 786 C C . SER A 1 100 ? -4.316 -0.177 -4.744 1.00 89.81 100 SER A C 1
ATOM 788 O O . SER A 1 100 ? -3.519 -0.692 -3.951 1.00 89.81 100 SER A O 1
ATOM 790 N N . PRO A 1 101 ? -3.946 0.858 -5.525 1.00 87.50 101 PRO A N 1
ATOM 791 C CA . PRO A 1 101 ? -2.609 1.443 -5.464 1.00 87.50 101 PRO A CA 1
ATOM 792 C C . PRO A 1 101 ? -2.230 1.928 -4.057 1.00 87.50 101 PRO A C 1
ATOM 794 O O . PRO A 1 101 ? -1.069 1.823 -3.666 1.00 87.50 101 PRO A O 1
ATOM 797 N N . LEU A 1 102 ? -3.207 2.414 -3.280 1.00 90.06 102 LEU A N 1
ATOM 798 C CA . LEU A 1 102 ? -2.991 2.863 -1.902 1.00 90.06 102 LEU A CA 1
ATOM 799 C C . LEU A 1 102 ? -2.603 1.698 -0.988 1.00 90.06 102 LEU A C 1
ATOM 801 O O . LEU A 1 102 ? -1.630 1.799 -0.240 1.00 90.06 102 LEU A O 1
ATOM 805 N N . TYR A 1 103 ? -3.323 0.578 -1.081 1.00 92.25 103 TYR A N 1
ATOM 806 C CA . TYR A 1 103 ? -3.037 -0.594 -0.260 1.00 92.25 103 TYR A CA 1
ATOM 807 C C . TYR A 1 103 ? -1.715 -1.258 -0.651 1.00 92.25 103 TYR A C 1
ATOM 809 O O . TYR A 1 103 ? -0.938 -1.649 0.220 1.00 92.25 103 TYR A O 1
ATOM 817 N N . LYS A 1 104 ? -1.409 -1.324 -1.953 1.00 91.38 104 LYS A N 1
ATOM 818 C CA . LYS A 1 104 ? -0.105 -1.796 -2.435 1.00 91.38 104 LYS A CA 1
ATOM 819 C C . LYS A 1 104 ? 1.032 -0.948 -1.874 1.00 91.38 104 LYS A C 1
ATOM 821 O O . LYS A 1 104 ? 1.982 -1.502 -1.328 1.00 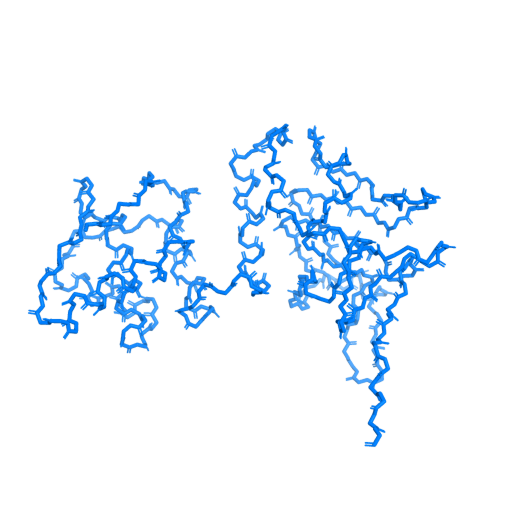91.38 104 LYS A O 1
ATOM 826 N N . GLN A 1 105 ? 0.915 0.380 -1.934 1.00 89.44 105 GLN A N 1
ATOM 827 C CA . GLN A 1 105 ? 1.923 1.281 -1.374 1.00 89.44 105 GLN A CA 1
ATOM 828 C C . GLN A 1 105 ? 2.104 1.070 0.138 1.00 89.44 105 GLN A C 1
ATOM 830 O O . GLN A 1 105 ? 3.237 0.944 0.599 1.00 89.44 105 GLN A O 1
ATOM 835 N N . TYR A 1 106 ? 1.004 0.977 0.891 1.00 91.62 106 TYR A N 1
ATOM 836 C CA . TYR A 1 106 ? 1.022 0.692 2.331 1.00 91.62 106 TYR A CA 1
ATOM 837 C C . TYR A 1 106 ? 1.710 -0.634 2.654 1.00 91.62 106 TYR A C 1
ATOM 839 O O . TYR A 1 106 ? 2.583 -0.708 3.516 1.00 91.62 106 TYR A O 1
ATOM 847 N N . ARG A 1 107 ? 1.370 -1.700 1.928 1.00 91.25 107 ARG A N 1
ATOM 848 C CA . ARG A 1 107 ? 2.009 -3.000 2.130 1.00 91.25 107 ARG A CA 1
ATOM 849 C C . ARG A 1 107 ? 3.510 -2.945 1.888 1.00 91.25 107 ARG A C 1
ATOM 851 O O . ARG A 1 107 ? 4.261 -3.572 2.626 1.00 91.25 107 ARG A O 1
ATOM 858 N N . LEU A 1 108 ? 3.949 -2.206 0.872 1.00 88.94 108 LEU A N 1
ATOM 859 C CA . LEU A 1 108 ? 5.370 -2.057 0.574 1.00 88.94 108 LEU A CA 1
ATOM 860 C C . LEU A 1 108 ? 6.111 -1.253 1.650 1.00 88.94 108 LEU A C 1
ATOM 862 O O . LEU A 1 108 ? 7.229 -1.627 1.998 1.00 88.94 108 LEU A O 1
ATOM 866 N N . SER A 1 109 ? 5.506 -0.212 2.233 1.00 87.69 109 SER A N 1
ATOM 867 C CA . SER A 1 109 ? 6.128 0.505 3.358 1.00 87.69 109 SER A CA 1
ATOM 868 C C . SER A 1 109 ? 6.236 -0.379 4.606 1.00 87.69 109 SER A C 1
ATOM 870 O O . SER A 1 109 ? 7.265 -0.384 5.285 1.00 87.69 109 SER A O 1
ATOM 872 N N . LYS A 1 110 ? 5.242 -1.240 4.855 1.00 87.12 110 LYS A N 1
ATOM 873 C CA . LYS A 1 110 ? 5.305 -2.221 5.948 1.00 87.12 110 LYS A CA 1
ATOM 874 C C . LYS A 1 110 ? 6.434 -3.242 5.793 1.00 87.12 110 LYS A C 1
ATOM 876 O O . LYS A 1 110 ? 6.963 -3.712 6.799 1.00 87.12 110 LYS A O 1
ATOM 881 N N . ILE A 1 111 ? 6.872 -3.541 4.569 1.00 83.56 111 ILE A N 1
ATOM 882 C CA . ILE A 1 111 ? 8.066 -4.374 4.340 1.00 83.56 111 ILE A CA 1
ATOM 883 C C . ILE A 1 111 ? 9.315 -3.676 4.862 1.00 83.56 111 ILE A C 1
ATOM 885 O O . ILE A 1 111 ? 10.093 -4.300 5.579 1.00 83.56 111 ILE A O 1
ATOM 889 N N . THR A 1 112 ? 9.493 -2.395 4.535 1.00 79.12 112 THR A N 1
ATOM 890 C CA . THR A 1 112 ? 10.679 -1.634 4.956 1.00 79.12 112 THR A CA 1
ATOM 891 C C . THR A 1 112 ? 10.765 -1.462 6.469 1.00 79.12 112 THR A C 1
ATOM 893 O O . THR A 1 112 ? 11.861 -1.459 7.017 1.00 79.12 112 THR A O 1
ATOM 896 N N . GLU A 1 113 ? 9.622 -1.397 7.158 1.00 81.62 113 GLU A N 1
ATOM 897 C CA . GLU A 1 113 ? 9.568 -1.361 8.624 1.00 81.62 113 GLU A CA 1
ATOM 898 C C . GLU A 1 113 ? 9.920 -2.719 9.252 1.00 81.62 113 GLU A C 1
ATOM 900 O O . GLU A 1 113 ? 10.614 -2.779 10.265 1.00 81.62 113 GLU A O 1
ATOM 905 N N . LYS A 1 114 ? 9.439 -3.821 8.660 1.00 76.69 114 LYS A N 1
ATOM 906 C CA . LYS A 1 114 ? 9.556 -5.169 9.238 1.00 76.69 114 LYS A CA 1
ATOM 907 C C . LYS A 1 114 ? 10.872 -5.875 8.904 1.00 76.69 114 LYS A C 1
ATOM 909 O O . LYS A 1 114 ? 11.331 -6.704 9.686 1.00 76.69 114 LYS A O 1
ATOM 914 N N . PHE A 1 115 ? 11.466 -5.576 7.752 1.00 78.94 115 PHE A N 1
ATOM 915 C CA . PHE A 1 115 ? 12.660 -6.251 7.241 1.00 78.94 115 PHE A CA 1
ATOM 916 C C . PHE A 1 115 ? 13.777 -5.241 6.943 1.00 78.94 115 PHE A C 1
ATOM 918 O O . PHE A 1 115 ? 14.128 -5.056 5.778 1.00 78.94 115 PHE A O 1
ATOM 925 N N . PRO A 1 116 ? 14.376 -4.608 7.968 1.00 70.56 116 PRO A N 1
ATOM 926 C CA . PRO A 1 116 ? 15.376 -3.556 7.778 1.00 70.56 116 PRO A CA 1
ATOM 927 C C . PRO A 1 116 ? 16.662 -4.034 7.089 1.00 70.56 116 PRO A C 1
ATOM 929 O O . PRO A 1 116 ? 17.390 -3.217 6.550 1.00 70.56 116 PRO A O 1
ATOM 932 N N . GLU A 1 117 ? 16.955 -5.337 7.062 1.00 75.81 117 GLU A N 1
ATOM 933 C CA . GLU A 1 117 ? 18.100 -5.885 6.314 1.00 75.81 117 GLU A CA 1
ATOM 934 C C . GLU A 1 117 ? 17.707 -6.479 4.952 1.00 75.81 117 GLU A C 1
ATOM 936 O O . GLU A 1 117 ? 18.576 -6.871 4.178 1.00 75.81 117 GLU A O 1
ATOM 941 N N . LEU A 1 118 ? 16.404 -6.578 4.654 1.00 78.56 118 LEU A N 1
ATOM 942 C CA . LEU A 1 118 ? 15.856 -7.086 3.386 1.00 78.56 118 LEU A CA 1
ATOM 943 C C . LEU A 1 118 ? 16.391 -8.467 2.946 1.00 78.56 118 LEU A C 1
ATOM 945 O O . LEU A 1 118 ? 16.308 -8.826 1.773 1.00 78.56 118 LEU A O 1
ATOM 949 N N . GLN A 1 119 ? 16.925 -9.267 3.874 1.00 75.00 119 GLN A N 1
ATOM 950 C CA . GLN A 1 119 ? 17.490 -10.592 3.581 1.00 75.00 119 GLN A CA 1
ATOM 951 C C . GLN A 1 119 ? 16.414 -11.661 3.332 1.00 75.00 119 GLN A C 1
ATOM 953 O O . GLN A 1 119 ? 16.684 -12.658 2.670 1.00 75.00 119 GLN A O 1
ATOM 958 N N . GLN A 1 120 ? 15.202 -11.471 3.866 1.00 74.38 120 GLN A N 1
ATOM 959 C CA . GLN A 1 120 ? 14.110 -12.454 3.821 1.00 74.38 120 GLN A CA 1
ATOM 960 C C . GLN A 1 120 ? 12.766 -11.805 3.467 1.00 74.38 120 GLN A C 1
ATOM 962 O O . GLN A 1 120 ? 11.766 -12.026 4.146 1.00 74.38 120 GLN A O 1
ATOM 967 N N . VAL A 1 121 ? 12.729 -10.964 2.429 1.00 78.00 121 VAL A N 1
ATOM 968 C CA . VAL A 1 121 ? 11.457 -10.400 1.949 1.00 78.00 121 VAL A CA 1
ATOM 969 C C . VAL A 1 121 ? 10.604 -11.534 1.357 1.00 78.00 121 VAL A C 1
ATOM 971 O O . VAL A 1 121 ? 11.056 -12.177 0.409 1.00 78.00 121 VAL A O 1
ATOM 974 N N . PRO A 1 122 ? 9.391 -11.808 1.879 1.00 78.88 122 PRO A N 1
ATOM 975 C CA . PRO A 1 122 ? 8.558 -12.892 1.366 1.00 78.88 122 PRO A CA 1
ATOM 976 C C . PRO A 1 122 ? 8.196 -12.694 -0.108 1.00 78.88 122 PRO A C 1
ATOM 978 O O . PRO A 1 122 ? 7.707 -11.635 -0.508 1.00 78.88 122 PRO A O 1
ATOM 981 N N . ARG A 1 123 ? 8.383 -13.740 -0.918 1.00 81.62 123 ARG A N 1
ATOM 982 C CA . ARG A 1 123 ? 8.143 -13.699 -2.369 1.00 81.62 123 ARG A CA 1
ATOM 983 C C . ARG A 1 123 ? 6.680 -13.426 -2.728 1.00 81.62 123 ARG A C 1
ATOM 985 O O . ARG A 1 123 ? 6.413 -12.861 -3.788 1.00 81.62 123 ARG A O 1
ATOM 992 N N . GLU A 1 124 ? 5.730 -13.774 -1.853 1.00 79.38 124 GLU A N 1
ATOM 993 C CA . GLU A 1 124 ? 4.300 -13.474 -2.055 1.00 79.38 124 GLU A CA 1
ATOM 994 C C . GLU A 1 124 ? 3.986 -11.969 -2.040 1.00 79.38 124 GLU A C 1
ATOM 996 O O . GLU A 1 124 ? 2.881 -11.551 -2.392 1.00 79.38 124 GLU A O 1
ATOM 1001 N N . LEU A 1 125 ? 4.944 -11.136 -1.626 1.00 79.69 125 LEU A N 1
ATOM 1002 C CA . LEU A 1 125 ? 4.799 -9.687 -1.648 1.00 79.69 125 LEU A CA 1
ATOM 1003 C C . LEU A 1 125 ? 5.086 -9.084 -3.024 1.00 79.69 125 LEU A C 1
ATOM 1005 O O . LEU A 1 125 ? 4.771 -7.916 -3.237 1.00 79.69 125 LEU A O 1
ATOM 1009 N N . PHE A 1 126 ? 5.655 -9.862 -3.946 1.00 89.94 126 PHE A N 1
ATOM 1010 C CA . PHE A 1 126 ? 5.959 -9.419 -5.300 1.00 89.94 126 PHE A CA 1
ATOM 1011 C C . PHE A 1 126 ? 4.859 -9.822 -6.278 1.00 89.94 126 PHE A C 1
ATOM 1013 O O . PHE A 1 126 ? 4.353 -10.947 -6.249 1.00 89.94 126 PHE A O 1
ATOM 1020 N N . ALA A 1 127 ? 4.549 -8.927 -7.214 1.00 91.94 127 ALA A N 1
ATOM 1021 C CA . ALA A 1 127 ? 3.677 -9.249 -8.332 1.00 91.94 127 ALA A CA 1
ATOM 1022 C C . ALA A 1 127 ? 4.265 -10.401 -9.157 1.00 91.94 127 ALA A C 1
ATOM 1024 O O . ALA A 1 127 ? 5.476 -10.481 -9.386 1.00 91.94 127 ALA A O 1
ATOM 1025 N N . VAL A 1 128 ? 3.397 -11.295 -9.627 1.00 91.94 128 VAL A N 1
ATOM 1026 C CA . VAL A 1 128 ? 3.793 -12.453 -10.438 1.00 91.94 128 VAL A CA 1
ATOM 1027 C C . VAL A 1 128 ? 4.536 -11.995 -11.692 1.00 91.94 128 VAL A C 1
ATOM 1029 O O . VAL A 1 128 ? 4.138 -11.024 -12.336 1.00 91.94 128 VAL A O 1
ATOM 1032 N N . ASP A 1 129 ? 5.596 -12.714 -12.073 1.00 94.75 129 ASP A N 1
ATOM 1033 C CA . ASP A 1 129 ? 6.314 -12.422 -13.312 1.00 94.75 129 ASP A CA 1
ATOM 1034 C C . ASP A 1 129 ? 5.386 -12.605 -14.533 1.00 94.75 129 ASP A C 1
ATOM 1036 O O . ASP A 1 129 ? 4.951 -13.726 -14.838 1.00 94.75 129 ASP A O 1
ATOM 1040 N N . PRO A 1 130 ? 5.080 -11.525 -15.277 1.00 93.94 130 PRO A N 1
ATOM 1041 C CA . PRO A 1 130 ? 4.148 -11.588 -16.392 1.00 93.94 130 PRO A CA 1
ATOM 1042 C C . PRO A 1 130 ? 4.708 -12.332 -17.608 1.00 93.94 130 PRO A C 1
ATOM 1044 O O . PRO A 1 130 ? 3.964 -12.568 -18.555 1.00 93.94 130 PRO A O 1
ATOM 1047 N N . ALA A 1 131 ? 5.988 -12.722 -17.617 1.00 89.00 131 ALA A N 1
ATOM 1048 C CA . ALA A 1 131 ? 6.530 -13.600 -18.652 1.00 89.00 131 ALA A CA 1
ATOM 1049 C C . ALA A 1 131 ? 5.900 -15.006 -18.636 1.00 89.00 131 ALA A C 1
ATOM 1051 O O . ALA A 1 131 ? 5.981 -15.710 -19.641 1.00 89.00 131 ALA A O 1
ATOM 1052 N N . HIS A 1 132 ? 5.269 -15.396 -17.523 1.00 83.38 132 HIS A N 1
ATOM 1053 C CA . HIS A 1 132 ? 4.691 -16.725 -17.309 1.00 83.38 132 HIS A CA 1
ATOM 1054 C C . HIS A 1 132 ? 3.157 -16.725 -17.267 1.00 83.38 132 HIS A C 1
ATOM 1056 O O . HIS A 1 132 ? 2.552 -17.748 -16.960 1.00 83.38 132 HIS A O 1
ATOM 1062 N N . SER A 1 133 ? 2.509 -15.592 -17.554 1.00 78.56 133 SER A N 1
ATOM 1063 C CA . SER A 1 133 ? 1.053 -15.475 -17.489 1.00 78.56 133 SER A CA 1
ATOM 1064 C C . SER A 1 133 ? 0.487 -14.724 -18.690 1.00 78.56 133 SER A C 1
ATOM 1066 O O . SER A 1 133 ? 0.943 -13.635 -19.044 1.00 78.56 133 SER A O 1
ATOM 1068 N N . ASN A 1 134 ? -0.574 -15.274 -19.279 1.00 78.44 134 ASN A N 1
ATOM 1069 C CA . ASN A 1 134 ? -1.354 -14.601 -20.315 1.00 78.44 134 ASN A CA 1
ATOM 1070 C C . ASN A 1 134 ? -2.434 -13.725 -19.666 1.00 78.44 134 ASN A C 1
ATOM 1072 O O . ASN A 1 134 ? -2.988 -14.082 -18.628 1.00 78.44 134 ASN A O 1
ATOM 1076 N N . SER A 1 135 ? -2.694 -12.547 -20.230 1.00 81.50 135 SER A N 1
ATOM 1077 C CA . SER A 1 135 ? -3.784 -11.657 -19.810 1.00 81.50 135 SER A CA 1
ATOM 1078 C C . SER A 1 135 ? -4.121 -10.660 -20.900 1.00 81.50 135 SER A C 1
ATOM 1080 O O . SER A 1 135 ? -3.252 -10.260 -21.674 1.00 81.50 135 SER A O 1
ATOM 1082 N N . SER A 1 136 ? -5.382 -10.242 -20.907 1.00 84.75 136 SER A N 1
ATOM 1083 C CA . SER A 1 136 ? -5.927 -9.147 -21.705 1.00 84.75 136 SER A CA 1
ATOM 1084 C C . SER A 1 136 ? -5.712 -7.776 -21.055 1.00 84.75 136 SER A C 1
ATOM 1086 O O . SER A 1 136 ? -6.430 -6.827 -21.349 1.00 84.75 136 SER A O 1
ATOM 1088 N N . GLU A 1 137 ? -4.766 -7.660 -20.132 1.00 90.88 137 GLU A N 1
ATOM 1089 C CA . GLU A 1 137 ? -4.381 -6.397 -19.520 1.00 90.88 137 GLU A CA 1
ATOM 1090 C C . GLU A 1 137 ? -3.288 -5.694 -20.338 1.00 90.88 137 GLU A C 1
ATOM 1092 O O . GLU A 1 137 ? -2.480 -6.333 -21.017 1.00 90.88 137 GLU A O 1
ATOM 1097 N N . VAL A 1 138 ? -3.224 -4.363 -20.239 1.00 93.75 138 VAL A N 1
ATOM 1098 C CA . VAL A 1 138 ? -2.092 -3.586 -20.755 1.00 93.75 138 VAL A CA 1
ATOM 1099 C C . VAL A 1 138 ? -0.785 -4.130 -20.175 1.00 93.75 138 VAL A C 1
ATOM 1101 O O . VAL A 1 138 ? -0.626 -4.281 -18.961 1.00 93.75 138 VAL A O 1
ATOM 1104 N N . SER A 1 139 ? 0.162 -4.426 -21.064 1.00 95.19 139 SER A N 1
ATOM 1105 C CA . SER A 1 139 ? 1.453 -5.010 -20.709 1.00 95.19 139 SER A CA 1
ATOM 1106 C C . SER A 1 139 ? 2.593 -4.070 -21.066 1.00 95.19 139 SER A C 1
ATOM 1108 O O . SER A 1 139 ? 2.552 -3.378 -22.080 1.00 95.19 139 SER A O 1
ATOM 1110 N N . TYR A 1 140 ? 3.638 -4.077 -20.250 1.00 97.19 140 TYR A N 1
ATOM 1111 C CA . TYR A 1 140 ? 4.790 -3.204 -20.412 1.00 97.19 140 TYR A CA 1
ATOM 1112 C C . TYR A 1 140 ? 6.019 -4.049 -20.706 1.00 97.19 140 TYR A C 1
ATOM 1114 O O . TYR A 1 140 ? 6.398 -4.920 -19.919 1.00 97.19 140 TYR A O 1
ATOM 1122 N N . ARG A 1 141 ? 6.626 -3.845 -21.877 1.00 97.06 141 ARG A N 1
ATOM 1123 C CA . ARG A 1 141 ? 7.675 -4.723 -22.411 1.00 97.06 141 ARG A CA 1
ATOM 1124 C C . ARG A 1 141 ? 9.000 -3.994 -22.540 1.00 97.06 141 ARG A C 1
ATOM 1126 O O . ARG A 1 141 ? 9.049 -2.818 -22.874 1.00 97.06 141 ARG A O 1
ATOM 1133 N N . CYS A 1 142 ? 10.102 -4.705 -22.333 1.00 98.31 142 CYS A N 1
ATOM 1134 C CA . CYS A 1 142 ? 11.435 -4.171 -22.580 1.00 98.31 142 CYS A CA 1
ATOM 1135 C C . CYS A 1 142 ? 11.563 -3.725 -24.044 1.00 98.31 142 CYS A C 1
ATOM 1137 O O . CYS A 1 142 ? 11.416 -4.542 -24.956 1.00 98.31 142 CYS A O 1
ATOM 1139 N N . ARG A 1 143 ? 11.931 -2.461 -24.270 1.00 97.75 143 ARG A N 1
ATOM 1140 C CA . ARG A 1 143 ? 12.084 -1.896 -25.620 1.00 97.75 143 ARG A CA 1
ATOM 1141 C C . ARG A 1 143 ? 13.171 -2.591 -26.451 1.00 97.75 143 ARG A C 1
ATOM 1143 O O . ARG A 1 143 ? 13.072 -2.652 -27.671 1.00 97.75 143 ARG A O 1
ATOM 1150 N N . LYS A 1 144 ? 14.195 -3.160 -25.796 1.00 97.94 144 LYS A N 1
ATOM 1151 C CA . LYS A 1 144 ? 15.317 -3.852 -26.460 1.00 97.94 144 LYS A CA 1
ATOM 1152 C C . LYS A 1 144 ? 14.973 -5.278 -26.902 1.00 97.94 144 LYS A C 1
ATOM 1154 O O . LYS A 1 144 ? 15.320 -5.664 -28.008 1.00 97.94 144 LYS A O 1
ATOM 1159 N N . CYS A 1 145 ? 14.350 -6.083 -26.037 1.00 97.69 145 CYS A N 1
ATOM 1160 C CA . CYS A 1 145 ? 14.188 -7.531 -26.272 1.00 97.69 145 CYS A CA 1
ATOM 1161 C C . CYS A 1 145 ? 12.737 -8.032 -26.268 1.00 97.69 145 CYS A C 1
ATOM 1163 O O . CYS A 1 145 ? 12.504 -9.241 -26.385 1.00 97.69 145 CYS A O 1
ATOM 1165 N N . ARG A 1 146 ? 11.780 -7.114 -26.083 1.00 96.00 146 ARG A N 1
ATOM 1166 C CA . ARG A 1 146 ? 10.330 -7.348 -26.056 1.00 96.00 146 ARG A CA 1
ATOM 1167 C C . ARG A 1 146 ? 9.824 -8.282 -24.952 1.00 96.00 146 ARG A C 1
ATOM 1169 O O . ARG A 1 146 ? 8.643 -8.607 -24.956 1.00 96.00 146 ARG A O 1
ATOM 1176 N N . ARG A 1 147 ? 10.661 -8.680 -23.983 1.00 96.00 147 ARG A N 1
ATOM 1177 C CA . ARG A 1 147 ? 10.197 -9.407 -22.788 1.00 96.00 147 ARG A CA 1
ATOM 1178 C C . ARG A 1 147 ? 9.203 -8.546 -22.006 1.00 96.00 147 ARG A C 1
ATOM 1180 O O . ARG A 1 147 ? 9.514 -7.390 -21.727 1.00 96.00 147 ARG A O 1
ATOM 1187 N N . THR A 1 148 ? 8.064 -9.113 -21.623 1.00 96.50 148 THR A N 1
ATOM 1188 C CA . THR A 1 148 ? 7.109 -8.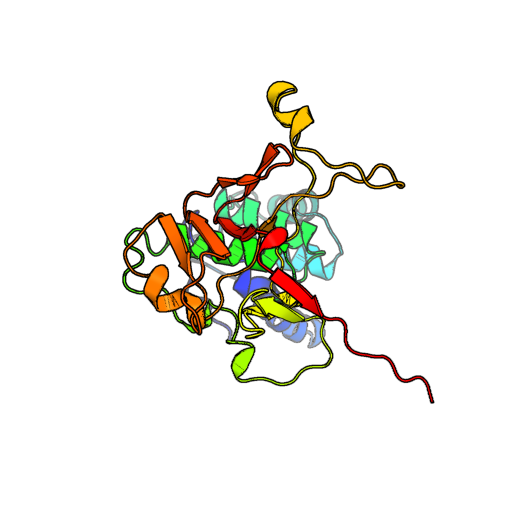485 -20.700 1.00 96.50 148 THR A CA 1
ATOM 1189 C C . THR A 1 148 ? 7.730 -8.335 -19.313 1.00 96.50 148 THR A C 1
ATOM 1191 O O . THR A 1 148 ? 8.299 -9.288 -18.790 1.00 96.50 148 THR A O 1
ATOM 1194 N N . LEU A 1 149 ? 7.662 -7.128 -18.755 1.00 97.50 149 LEU A N 1
ATOM 1195 C CA . LEU A 1 149 ? 8.289 -6.750 -17.487 1.00 97.50 149 LEU A CA 1
ATOM 1196 C C . LEU A 1 149 ? 7.249 -6.594 -16.376 1.00 97.50 149 LEU A C 1
ATOM 1198 O O . LEU A 1 149 ? 7.444 -7.103 -15.284 1.00 97.50 149 LEU A O 1
ATOM 1202 N N . PHE A 1 150 ? 6.146 -5.903 -16.642 1.00 96.62 150 PHE A N 1
ATOM 1203 C CA . PHE A 1 150 ? 5.072 -5.683 -15.670 1.00 96.62 150 PHE A CA 1
ATOM 1204 C C . PHE A 1 150 ? 3.744 -5.432 -16.397 1.00 96.62 150 PHE A C 1
ATOM 1206 O O . PHE A 1 150 ? 3.706 -5.352 -17.633 1.00 96.62 150 PHE A O 1
ATOM 1213 N N . ARG A 1 151 ? 2.652 -5.340 -15.638 1.00 94.56 151 ARG A N 1
ATOM 1214 C CA . ARG A 1 151 ? 1.300 -5.066 -16.147 1.00 94.56 151 ARG A CA 1
ATOM 1215 C C . ARG A 1 151 ? 0.764 -3.746 -15.602 1.00 94.56 151 ARG A C 1
ATOM 1217 O O . ARG A 1 151 ? 1.336 -3.202 -14.663 1.00 94.56 151 ARG A O 1
ATOM 1224 N N . GLY A 1 152 ? -0.315 -3.230 -16.193 1.00 93.31 152 GLY A N 1
ATOM 1225 C CA . GLY A 1 152 ? -0.950 -1.980 -15.750 1.00 93.31 152 GLY A CA 1
ATOM 1226 C C . GLY A 1 152 ? -1.289 -1.960 -14.256 1.00 93.31 152 GLY A C 1
ATOM 1227 O O . GLY A 1 152 ? -1.029 -0.973 -13.581 1.00 93.31 152 GLY A O 1
ATOM 1228 N N . SER A 1 153 ? -1.751 -3.084 -13.726 1.00 92.44 153 SER A N 1
ATOM 1229 C CA . SER A 1 153 ? -2.093 -3.330 -12.328 1.00 92.44 153 SER A CA 1
ATOM 1230 C C . SER A 1 153 ? -0.903 -3.194 -11.396 1.00 92.44 153 SER A C 1
ATOM 1232 O O . SER A 1 153 ? -1.098 -2.884 -10.226 1.00 92.44 153 SER A O 1
ATOM 1234 N N . SER A 1 154 ? 0.322 -3.377 -11.893 1.00 94.81 154 SER A N 1
ATOM 1235 C CA . SER A 1 154 ? 1.533 -3.170 -11.102 1.00 94.81 154 SER A CA 1
ATOM 1236 C C . SER A 1 154 ? 1.868 -1.695 -10.898 1.00 94.81 154 SER A C 1
ATOM 1238 O O . SER A 1 154 ? 2.730 -1.398 -10.082 1.00 94.81 154 SER A O 1
ATOM 1240 N N . ILE A 1 155 ? 1.241 -0.763 -11.624 1.00 94.00 155 ILE A N 1
ATOM 1241 C CA . ILE A 1 155 ? 1.581 0.662 -11.556 1.00 94.00 155 ILE A CA 1
ATOM 1242 C C . ILE A 1 155 ? 1.039 1.295 -10.269 1.00 94.00 155 ILE A C 1
ATOM 1244 O O . ILE A 1 155 ? -0.155 1.251 -9.982 1.00 94.00 155 ILE A O 1
ATOM 1248 N N . LEU A 1 156 ? 1.932 1.963 -9.538 1.00 92.06 156 LEU A N 1
ATOM 1249 C CA . LEU A 1 156 ? 1.636 2.754 -8.348 1.00 92.06 156 LEU A CA 1
ATOM 1250 C C . LEU A 1 156 ? 1.556 4.234 -8.735 1.00 92.06 156 LEU A C 1
ATOM 1252 O O . LEU A 1 156 ? 2.560 4.947 -8.805 1.00 92.06 156 LEU A O 1
ATOM 1256 N N . SER A 1 157 ? 0.344 4.693 -9.038 1.00 87.88 157 SER A N 1
ATOM 1257 C CA . SER A 1 157 ? 0.085 6.096 -9.370 1.00 87.88 157 SER A CA 1
ATOM 1258 C C . SER A 1 157 ? 0.285 7.002 -8.156 1.00 87.88 157 SER A C 1
ATOM 1260 O O . SER A 1 157 ? -0.123 6.670 -7.046 1.00 87.88 157 SER A O 1
ATOM 1262 N N . HIS A 1 158 ? 0.846 8.191 -8.376 1.00 85.81 158 HIS A N 1
ATOM 1263 C CA . HIS A 1 158 ? 0.997 9.214 -7.343 1.00 85.81 158 HIS A CA 1
ATOM 1264 C C . HIS A 1 158 ? 0.500 10.575 -7.859 1.00 85.81 158 HIS A C 1
ATOM 1266 O O . HIS A 1 158 ? 0.599 10.852 -9.059 1.00 85.81 158 HIS A O 1
ATOM 1272 N N . PRO A 1 159 ? 0.004 11.463 -6.978 1.00 83.88 159 PRO A N 1
ATOM 1273 C CA . PRO A 1 159 ? -0.320 12.827 -7.372 1.00 83.88 159 PRO A CA 1
ATOM 1274 C C . PRO A 1 159 ? 0.943 13.577 -7.816 1.00 83.88 159 PRO A C 1
ATOM 1276 O O . PRO A 1 159 ? 2.061 13.273 -7.378 1.00 83.88 159 PRO A O 1
ATOM 1279 N N . VAL A 1 160 ? 0.766 14.576 -8.680 1.00 82.94 160 VAL A N 1
ATOM 1280 C CA . VAL A 1 160 ? 1.852 15.466 -9.111 1.00 82.94 160 VAL A CA 1
ATOM 1281 C C . VAL A 1 160 ? 2.411 16.192 -7.885 1.00 82.94 160 VAL A C 1
ATOM 1283 O O . VAL A 1 160 ? 1.668 16.747 -7.077 1.00 82.94 160 VAL A O 1
ATOM 1286 N N . GLY A 1 161 ? 3.732 16.160 -7.718 1.00 78.75 161 GLY A N 1
ATOM 1287 C CA . GLY A 1 161 ? 4.393 16.825 -6.600 1.00 78.75 161 GLY A CA 1
ATOM 1288 C C . GLY A 1 161 ? 4.501 18.337 -6.788 1.00 78.75 161 GLY A C 1
ATOM 1289 O O . GLY A 1 161 ? 4.612 18.843 -7.905 1.00 78.75 161 GLY A O 1
ATOM 1290 N N . GLN A 1 162 ? 4.573 19.063 -5.673 1.00 69.25 162 GLN A N 1
ATOM 1291 C CA . GLN A 1 162 ? 4.879 20.498 -5.639 1.00 69.25 162 GLN A CA 1
ATOM 1292 C C . GLN A 1 162 ? 6.399 20.732 -5.759 1.00 69.25 162 GLN A C 1
ATOM 1294 O O . GLN A 1 162 ? 7.011 21.393 -4.928 1.00 69.25 162 GLN A O 1
ATOM 1299 N N . GLY A 1 163 ? 7.042 20.104 -6.750 1.00 60.22 163 GLY A N 1
ATOM 1300 C CA . GLY A 1 163 ? 8.495 20.188 -6.931 1.00 60.22 163 GLY A CA 1
ATOM 1301 C C . GLY A 1 163 ? 8.992 21.623 -7.137 1.00 60.22 163 GLY A C 1
ATOM 1302 O O . GLY A 1 163 ? 8.282 22.444 -7.719 1.00 60.22 163 GLY A O 1
ATOM 1303 N N . ALA A 1 164 ? 10.228 21.898 -6.704 1.00 51.03 164 ALA A N 1
ATOM 1304 C CA . ALA A 1 164 ? 10.891 23.188 -6.893 1.00 51.03 164 ALA A CA 1
ATOM 1305 C C . ALA A 1 164 ? 10.947 23.587 -8.382 1.00 51.03 164 ALA A C 1
ATOM 1307 O O . ALA A 1 164 ? 11.173 22.742 -9.253 1.00 51.03 164 ALA A O 1
ATOM 1308 N N . SER A 1 165 ? 10.794 24.883 -8.676 1.00 53.12 165 SER A N 1
ATOM 1309 C CA . SER A 1 165 ? 10.808 25.456 -10.037 1.00 53.12 165 SER A CA 1
ATOM 1310 C C . SER A 1 165 ? 12.058 25.092 -10.851 1.00 53.12 165 SER A C 1
ATOM 1312 O O . SER A 1 165 ? 11.986 24.998 -12.075 1.00 53.12 165 SER A O 1
ATOM 1314 N N . ALA A 1 166 ? 13.172 24.780 -10.183 1.00 47.34 166 ALA A N 1
ATOM 1315 C CA . ALA A 1 166 ? 14.412 24.291 -10.789 1.00 47.34 166 ALA A CA 1
ATOM 1316 C C . ALA A 1 166 ? 14.258 22.972 -11.583 1.00 47.34 166 ALA A C 1
ATOM 1318 O O . ALA A 1 166 ? 15.092 22.662 -12.431 1.00 47.34 166 ALA A O 1
ATOM 1319 N N . PHE A 1 167 ? 13.185 22.204 -11.357 1.00 47.88 167 PHE A N 1
ATOM 1320 C CA . PHE A 1 167 ? 12.889 20.963 -12.085 1.00 47.88 167 PHE A CA 1
ATOM 1321 C C . PHE A 1 167 ? 11.796 21.119 -13.153 1.00 47.88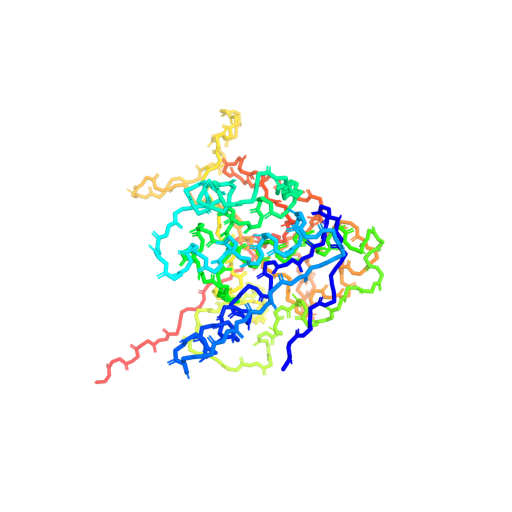 167 PHE A C 1
ATOM 1323 O O . PHE A 1 167 ? 11.415 20.131 -13.784 1.00 47.88 167 PHE A O 1
ATOM 1330 N N . ALA A 1 168 ? 11.308 22.340 -13.406 1.00 53.59 168 ALA A N 1
ATOM 1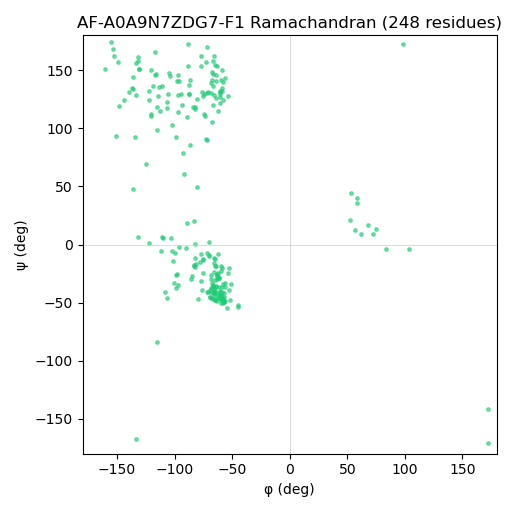331 C CA . ALA A 1 168 ? 10.272 22.599 -14.408 1.00 53.59 168 ALA A CA 1
ATOM 1332 C C . ALA A 1 168 ? 10.684 22.133 -15.818 1.00 53.59 168 ALA A C 1
ATOM 1334 O O . ALA A 1 168 ? 9.860 21.582 -16.540 1.00 53.59 168 ALA A O 1
ATOM 1335 N N . HIS A 1 169 ? 11.973 22.228 -16.165 1.00 55.53 169 HIS A N 1
ATOM 1336 C CA . HIS A 1 169 ? 12.515 21.754 -17.448 1.00 55.53 169 HIS A CA 1
ATOM 1337 C C . HIS A 1 169 ? 12.429 20.229 -17.658 1.00 55.53 169 HIS A C 1
ATOM 1339 O O . HIS A 1 169 ? 12.638 19.759 -18.773 1.00 55.53 169 HIS A O 1
ATOM 1345 N N . LYS A 1 170 ? 12.134 19.440 -16.612 1.00 52.62 170 LYS A N 1
ATOM 1346 C CA . LYS A 1 170 ? 11.926 17.982 -16.706 1.00 52.62 170 LYS A CA 1
ATOM 1347 C C . LYS A 1 170 ? 10.445 17.588 -16.816 1.00 52.62 170 LYS A C 1
ATOM 1349 O O . LYS A 1 170 ? 10.148 16.397 -16.914 1.00 52.62 170 LYS A O 1
ATOM 1354 N N . ARG A 1 171 ? 9.516 18.553 -16.780 1.00 57.34 171 ARG A N 1
ATOM 1355 C CA . ARG A 1 171 ? 8.075 18.314 -16.940 1.00 57.34 171 ARG A CA 1
ATOM 1356 C C . ARG A 1 171 ? 7.722 18.402 -18.422 1.00 57.34 171 ARG A C 1
ATOM 1358 O O . ARG A 1 171 ? 7.741 19.483 -18.996 1.00 57.34 171 ARG A O 1
ATOM 1365 N N . PHE A 1 172 ? 7.384 17.271 -19.034 1.00 54.78 172 PHE A N 1
ATOM 1366 C CA . PHE A 1 172 ? 6.681 17.289 -20.313 1.00 54.78 172 PHE A CA 1
ATOM 1367 C C . PHE A 1 172 ? 5.193 17.485 -20.027 1.00 54.78 172 PHE A C 1
ATOM 1369 O O . PHE A 1 172 ? 4.582 16.671 -19.329 1.00 54.78 172 PHE A O 1
ATOM 1376 N N . SER A 1 173 ? 4.632 18.585 -20.522 1.00 54.22 173 SER A N 1
ATOM 1377 C CA . SER A 1 173 ? 3.189 18.784 -20.594 1.00 54.22 173 SER A CA 1
ATOM 1378 C C . SER A 1 173 ? 2.677 18.189 -21.902 1.00 54.22 173 SER A C 1
ATOM 1380 O O . SER A 1 173 ? 3.207 18.470 -22.978 1.00 54.22 173 SER A O 1
ATOM 1382 N N . ASN A 1 174 ? 1.645 17.355 -21.819 1.00 53.16 174 ASN A N 1
ATOM 1383 C CA . ASN A 1 174 ? 0.926 16.926 -23.015 1.00 53.16 174 ASN A CA 1
ATOM 1384 C C . ASN A 1 174 ? 0.082 18.088 -23.571 1.00 53.16 174 ASN A C 1
ATOM 1386 O O . ASN A 1 174 ? -0.116 19.102 -22.903 1.00 53.16 174 ASN A O 1
ATOM 1390 N N . LEU A 1 175 ? -0.478 17.915 -24.773 1.00 43.66 175 LEU A N 1
ATOM 1391 C CA . LEU A 1 175 ? -1.421 18.858 -25.405 1.00 43.66 175 LEU A CA 1
ATOM 1392 C C . LEU A 1 175 ? -2.626 19.215 -24.504 1.00 43.66 175 LEU A C 1
ATOM 1394 O O . LEU A 1 1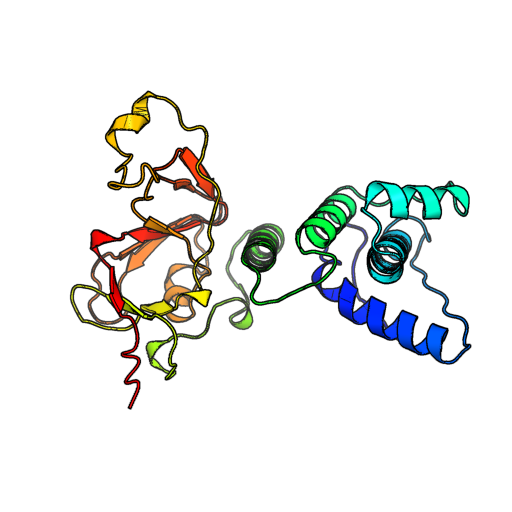75 ? -3.258 20.244 -24.707 1.00 43.66 175 LEU A O 1
ATOM 1398 N N . THR A 1 176 ? -2.921 18.377 -23.505 1.00 50.06 176 THR A N 1
ATOM 1399 C CA . THR A 1 176 ? -3.986 18.550 -22.505 1.00 50.06 176 THR A CA 1
ATOM 1400 C C . THR A 1 176 ? -3.549 19.295 -21.237 1.00 50.06 176 THR A C 1
ATOM 1402 O O . THR A 1 176 ? -4.373 19.514 -20.359 1.00 50.06 176 THR A O 1
ATOM 1405 N N . GLY A 1 177 ? -2.270 19.668 -21.105 1.00 52.22 177 GLY A N 1
ATOM 1406 C CA . GLY A 1 177 ? -1.720 20.315 -19.906 1.00 52.22 177 GLY A CA 1
ATOM 1407 C C . GLY A 1 177 ? -1.308 19.357 -18.779 1.00 52.22 177 GLY A C 1
ATOM 1408 O O . GLY A 1 177 ? -0.720 19.807 -17.796 1.00 52.22 177 GLY A O 1
ATOM 1409 N N . ASP A 1 178 ? -1.536 18.047 -18.925 1.00 59.41 178 ASP A N 1
ATOM 1410 C CA . ASP A 1 178 ? -1.143 17.056 -17.917 1.00 59.41 178 ASP A CA 1
ATOM 1411 C C . ASP A 1 178 ? 0.374 16.840 -17.880 1.00 59.41 178 ASP A C 1
ATOM 1413 O O . ASP A 1 178 ? 1.015 16.578 -18.905 1.00 59.41 178 ASP A O 1
ATOM 1417 N N . VAL A 1 179 ? 0.944 16.906 -16.672 1.00 67.94 179 VAL A N 1
ATOM 1418 C CA . VAL A 1 179 ? 2.357 16.608 -16.409 1.00 67.94 179 VAL A CA 1
ATOM 1419 C C . VAL A 1 179 ? 2.568 15.100 -16.476 1.00 67.94 179 VAL A C 1
ATOM 1421 O O . VAL A 1 179 ? 2.126 14.358 -15.597 1.00 67.94 179 VAL A O 1
ATOM 1424 N N . GLN A 1 180 ? 3.306 14.636 -17.483 1.00 77.88 180 GLN A N 1
ATOM 1425 C CA . GLN A 1 180 ? 3.659 13.226 -17.595 1.00 77.88 180 GLN A CA 1
ATOM 1426 C C . GLN A 1 180 ? 5.024 12.954 -16.946 1.00 77.88 180 GLN A C 1
ATOM 1428 O O . GLN A 1 180 ? 6.049 13.509 -17.34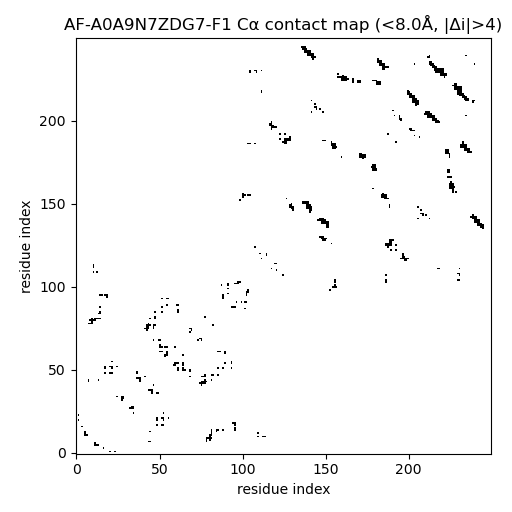0 1.00 77.88 180 GLN A O 1
ATOM 1433 N N . CYS A 1 181 ? 5.048 12.082 -15.935 1.00 87.75 181 CYS A N 1
ATOM 1434 C CA . CYS A 1 181 ? 6.288 11.676 -15.267 1.00 87.75 181 CYS A CA 1
ATOM 1435 C C . CYS A 1 181 ? 7.178 10.850 -16.208 1.00 87.75 181 CYS A C 1
ATOM 1437 O O . CYS A 1 181 ? 6.666 10.097 -17.032 1.00 87.75 181 CYS A O 1
ATOM 1439 N N . THR A 1 182 ? 8.505 10.929 -16.067 1.00 91.62 182 THR A N 1
ATOM 1440 C CA . THR A 1 182 ? 9.461 10.224 -16.952 1.00 91.62 182 THR A CA 1
ATOM 1441 C C . THR A 1 182 ? 9.565 8.720 -16.689 1.00 91.62 182 THR A C 1
ATOM 1443 O O . THR A 1 182 ? 10.120 7.981 -17.508 1.00 91.62 182 THR A O 1
ATOM 1446 N N . SER A 1 183 ? 9.033 8.264 -15.558 1.00 94.75 183 SER A N 1
ATOM 1447 C CA . SER A 1 183 ? 9.155 6.894 -15.066 1.00 94.75 183 SER A CA 1
ATOM 1448 C C . SER A 1 183 ? 7.789 6.342 -14.668 1.00 94.75 183 SER A C 1
ATOM 1450 O O . SER A 1 183 ? 6.900 7.092 -14.264 1.00 94.75 183 SER A O 1
ATOM 1452 N N . TYR A 1 184 ? 7.637 5.027 -14.786 1.00 95.81 184 TYR A N 1
ATOM 1453 C CA . TYR A 1 184 ? 6.597 4.273 -14.098 1.00 95.81 184 TYR A CA 1
ATOM 1454 C C . TYR A 1 184 ? 7.130 3.874 -12.726 1.00 95.81 184 TYR A C 1
ATOM 1456 O O . TYR A 1 184 ? 8.226 3.319 -12.650 1.00 95.81 184 TYR A O 1
ATOM 1464 N N . PHE A 1 185 ? 6.361 4.146 -11.677 1.00 95.50 185 PHE A N 1
ATOM 1465 C CA . PHE A 1 185 ? 6.568 3.551 -10.361 1.00 95.50 185 PHE A CA 1
ATOM 1466 C C . PHE A 1 185 ? 5.676 2.326 -10.275 1.00 95.50 185 PHE A C 1
ATOM 1468 O O . PHE A 1 185 ? 4.499 2.407 -10.633 1.00 95.50 185 PHE A O 1
ATOM 1475 N N . ILE A 1 186 ? 6.243 1.194 -9.877 1.00 95.81 186 ILE A N 1
ATOM 1476 C CA . ILE A 1 186 ? 5.511 -0.067 -9.830 1.00 95.81 186 ILE A CA 1
ATOM 1477 C C . ILE A 1 186 ? 5.710 -0.781 -8.498 1.00 95.81 186 ILE A C 1
ATOM 1479 O O . ILE A 1 186 ? 6.667 -0.510 -7.777 1.00 95.81 186 ILE A O 1
ATOM 1483 N N . GLU A 1 187 ? 4.821 -1.715 -8.182 1.00 93.88 187 GLU A N 1
ATOM 1484 C CA . GLU A 1 187 ? 5.116 -2.726 -7.174 1.00 93.88 187 GLU A CA 1
ATOM 1485 C C . GLU A 1 187 ? 6.241 -3.656 -7.678 1.00 93.88 187 GLU A C 1
ATOM 1487 O O . GLU A 1 187 ? 6.343 -3.907 -8.887 1.00 93.88 187 GLU A O 1
ATOM 1492 N N . PRO A 1 188 ? 7.107 -4.163 -6.786 1.00 94.19 188 PRO A N 1
ATOM 1493 C CA . PRO A 1 188 ? 8.157 -5.098 -7.157 1.00 94.19 188 PRO A CA 1
ATOM 1494 C C . PRO A 1 188 ? 7.558 -6.357 -7.793 1.00 94.19 188 PRO A C 1
ATOM 1496 O O . PRO A 1 188 ? 6.585 -6.930 -7.304 1.00 94.19 188 PRO A O 1
ATOM 1499 N N . VAL A 1 189 ? 8.157 -6.796 -8.897 1.00 95.50 189 VAL A N 1
ATOM 1500 C CA . VAL A 1 189 ? 7.752 -7.994 -9.645 1.00 95.50 189 VAL A CA 1
ATOM 1501 C C . VAL A 1 189 ? 8.749 -9.111 -9.358 1.00 95.50 189 VAL A C 1
ATOM 1503 O O . VAL A 1 189 ? 9.934 -8.841 -9.206 1.00 95.50 189 VAL A O 1
ATOM 1506 N N . GLN A 1 190 ? 8.313 -10.370 -9.343 1.00 95.12 190 GLN A N 1
ATOM 1507 C CA . GLN A 1 190 ? 9.149 -11.521 -8.974 1.00 95.12 190 GLN A CA 1
ATOM 1508 C C . GLN A 1 190 ? 10.495 -11.607 -9.713 1.00 95.12 190 GLN A C 1
ATOM 1510 O O . GLN A 1 190 ? 11.486 -12.006 -9.114 1.00 95.12 190 GLN A O 1
ATOM 1515 N N . TRP A 1 191 ? 10.594 -11.193 -10.982 1.00 95.69 191 TRP A N 1
ATOM 1516 C CA . TRP A 1 191 ? 11.886 -11.201 -11.688 1.00 95.69 191 TRP A CA 1
ATOM 1517 C C . TRP A 1 191 ? 12.917 -10.218 -11.107 1.00 95.69 191 TRP A C 1
ATOM 1519 O O . TRP A 1 191 ? 14.099 -10.330 -11.423 1.00 95.69 191 TRP A O 1
ATOM 1529 N N . MET A 1 192 ? 12.487 -9.251 -10.291 1.00 95.56 192 MET A N 1
ATOM 1530 C CA . MET A 1 192 ? 13.354 -8.295 -9.600 1.00 95.56 192 MET A CA 1
ATOM 1531 C C . MET A 1 192 ? 13.969 -8.867 -8.323 1.00 95.56 192 MET A C 1
ATOM 1533 O O . MET A 1 192 ? 14.940 -8.301 -7.844 1.00 95.56 192 MET A O 1
ATOM 1537 N N . GLU A 1 193 ? 13.433 -9.964 -7.780 1.00 92.25 193 GLU A N 1
ATOM 1538 C CA . GLU A 1 193 ? 13.766 -10.513 -6.456 1.00 92.25 193 GLU A CA 1
ATOM 1539 C C . GLU A 1 193 ? 15.276 -10.553 -6.179 1.00 92.25 193 GLU A C 1
ATOM 1541 O O . GLU A 1 193 ? 15.744 -9.960 -5.211 1.00 92.25 193 GLU A O 1
ATOM 1546 N N . GLN A 1 194 ? 16.057 -11.142 -7.088 1.00 91.12 194 GLN A N 1
ATOM 1547 C CA . GLN A 1 194 ? 17.512 -11.255 -6.934 1.00 91.12 194 GLN A CA 1
ATOM 1548 C C . GLN A 1 194 ? 18.239 -9.905 -6.856 1.00 91.12 194 GLN A C 1
ATOM 1550 O O . GLN A 1 194 ? 19.300 -9.825 -6.249 1.00 91.12 194 GLN A O 1
ATOM 1555 N N . ALA A 1 195 ? 17.697 -8.855 -7.476 1.00 92.56 195 ALA A N 1
ATOM 1556 C CA . ALA A 1 195 ? 18.284 -7.518 -7.440 1.00 92.56 195 ALA A CA 1
ATOM 1557 C C . ALA A 1 195 ? 17.920 -6.743 -6.166 1.00 92.56 195 ALA A C 1
ATOM 1559 O O . ALA A 1 195 ? 18.585 -5.757 -5.870 1.00 92.56 195 ALA A O 1
ATOM 1560 N N . LEU A 1 196 ? 16.863 -7.150 -5.453 1.00 91.69 196 LEU A N 1
ATOM 1561 C CA . LEU A 1 196 ? 16.312 -6.421 -4.309 1.00 91.69 196 LEU A CA 1
ATOM 1562 C C . LEU A 1 196 ? 16.772 -6.965 -2.952 1.00 91.69 196 LEU A C 1
ATOM 1564 O O . LEU A 1 196 ? 16.749 -6.230 -1.967 1.00 91.69 196 LEU A O 1
ATOM 1568 N N . ILE A 1 197 ? 17.134 -8.248 -2.881 1.00 88.56 197 ILE A N 1
ATOM 1569 C CA . ILE A 1 197 ? 17.475 -8.916 -1.620 1.00 88.56 197 ILE A CA 1
ATOM 1570 C C . ILE A 1 197 ? 18.791 -8.369 -1.057 1.00 88.56 197 ILE A C 1
ATOM 1572 O O . ILE A 1 197 ? 19.806 -8.317 -1.750 1.00 88.56 197 ILE A O 1
ATOM 1576 N N . GLY A 1 198 ? 18.774 -8.012 0.230 1.00 87.69 198 GLY A N 1
ATOM 1577 C CA . GLY A 1 198 ? 19.964 -7.614 0.987 1.00 87.69 198 GLY A CA 1
ATOM 1578 C C . GLY A 1 198 ? 20.545 -6.241 0.632 1.00 87.69 198 GLY A C 1
ATOM 1579 O O . GLY A 1 198 ? 21.639 -5.918 1.092 1.00 87.69 198 GLY A O 1
ATOM 1580 N N . VAL A 1 199 ? 19.851 -5.435 -0.180 1.00 91.50 199 VAL A N 1
ATOM 1581 C CA . VAL A 1 199 ? 20.319 -4.112 -0.625 1.00 91.50 199 VAL A CA 1
ATOM 1582 C C . VAL A 1 199 ? 19.208 -3.063 -0.554 1.00 91.50 199 VAL A C 1
ATOM 1584 O O . VAL A 1 199 ? 18.046 -3.348 -0.830 1.00 91.50 199 VAL A O 1
ATOM 1587 N N . MET A 1 200 ? 19.573 -1.826 -0.202 1.00 90.12 200 MET A N 1
ATOM 1588 C CA . MET A 1 200 ? 18.625 -0.711 -0.036 1.00 90.12 200 MET A CA 1
ATOM 1589 C C . MET A 1 200 ? 18.297 0.025 -1.334 1.00 90.12 200 MET A C 1
ATOM 1591 O O . MET A 1 200 ? 17.206 0.574 -1.483 1.00 90.12 200 MET A O 1
ATOM 1595 N N . ASP A 1 201 ? 19.211 0.017 -2.292 1.00 94.88 201 ASP A N 1
ATOM 1596 C CA . ASP A 1 201 ? 19.035 0.656 -3.584 1.00 94.88 201 ASP A CA 1
ATOM 1597 C C . ASP A 1 201 ? 19.871 -0.054 -4.649 1.00 94.88 201 ASP A C 1
ATOM 1599 O O . ASP A 1 201 ? 20.776 -0.841 -4.354 1.00 94.88 201 ASP A O 1
ATOM 1603 N N . GLY A 1 202 ? 19.535 0.188 -5.912 1.00 96.75 202 GLY A N 1
ATOM 1604 C CA . GLY A 1 202 ? 20.250 -0.442 -7.006 1.00 96.75 202 GLY A CA 1
ATOM 1605 C C . GLY A 1 202 ? 19.628 -0.222 -8.373 1.00 96.75 202 GLY A C 1
ATOM 1606 O O . GLY A 1 202 ? 18.716 0.583 -8.581 1.00 96.75 202 GLY A O 1
ATOM 1607 N N . GLN A 1 203 ? 20.163 -0.943 -9.357 1.00 97.88 203 GLN A N 1
ATOM 1608 C CA . GLN A 1 203 ? 19.715 -0.870 -10.745 1.00 97.88 203 GLN A CA 1
ATOM 1609 C C . GLN A 1 203 ? 18.757 -2.008 -11.078 1.00 97.88 203 GLN A C 1
ATOM 1611 O O . GLN A 1 203 ? 18.990 -3.158 -10.719 1.00 97.88 203 GLN A O 1
ATOM 1616 N N . LEU A 1 204 ? 17.729 -1.699 -11.867 1.00 98.38 204 LEU A N 1
ATOM 1617 C CA . LEU A 1 204 ? 16.840 -2.706 -12.437 1.00 98.38 204 LEU A CA 1
ATOM 1618 C C . LEU A 1 204 ? 17.290 -3.022 -13.864 1.00 98.38 204 LEU A C 1
ATOM 1620 O O . LEU A 1 204 ? 17.231 -2.169 -14.761 1.00 98.38 204 LEU A O 1
ATOM 1624 N N . LEU A 1 205 ? 17.748 -4.255 -14.077 1.00 98.50 205 LEU A N 1
ATOM 1625 C CA . LEU A 1 205 ? 18.178 -4.766 -15.377 1.00 98.50 205 LEU A CA 1
ATOM 1626 C C . LEU A 1 205 ? 17.111 -5.689 -15.964 1.00 98.50 205 LEU A C 1
ATOM 1628 O O . LEU A 1 205 ? 16.442 -6.425 -15.248 1.00 98.50 205 LEU A O 1
ATOM 1632 N N . CYS A 1 206 ? 16.950 -5.674 -17.288 1.00 98.19 206 CYS A N 1
ATOM 1633 C CA . CYS A 1 206 ? 16.045 -6.613 -17.942 1.00 98.19 206 CYS A CA 1
ATOM 1634 C C . CYS A 1 206 ? 16.545 -8.056 -17.755 1.00 98.19 206 CYS A C 1
ATOM 1636 O O . CYS A 1 206 ? 17.651 -8.350 -18.210 1.00 98.19 206 CYS A O 1
ATOM 1638 N N . PRO A 1 207 ? 15.725 -8.989 -17.238 1.00 97.38 207 PRO A N 1
ATOM 1639 C CA . PRO A 1 207 ? 16.170 -10.357 -16.954 1.00 97.38 207 PRO A CA 1
ATOM 1640 C C . PRO A 1 207 ? 16.448 -11.194 -18.217 1.00 97.38 207 PRO A C 1
ATOM 1642 O O . PRO A 1 207 ? 16.977 -12.293 -18.121 1.00 97.38 207 PRO A O 1
ATOM 1645 N N . LYS A 1 208 ? 16.099 -10.699 -19.418 1.00 97.56 208 LYS A N 1
ATOM 1646 C CA . LYS A 1 208 ? 16.390 -11.375 -20.700 1.00 97.56 208 LYS A CA 1
ATOM 1647 C C . LYS A 1 208 ? 17.629 -10.839 -21.418 1.00 97.56 208 LYS A C 1
ATOM 1649 O O . LYS A 1 208 ? 18.308 -11.603 -22.087 1.00 97.56 208 LYS A O 1
ATOM 1654 N N . CYS A 1 209 ? 17.883 -9.531 -21.381 1.00 98.00 209 CYS A N 1
ATOM 1655 C CA . CYS A 1 209 ? 18.928 -8.906 -22.212 1.00 98.00 209 CYS A CA 1
ATOM 1656 C C . CYS A 1 209 ? 19.862 -7.959 -21.453 1.00 98.00 209 CYS A C 1
ATOM 1658 O O . CYS A 1 209 ? 20.636 -7.232 -22.087 1.00 98.00 209 CYS A O 1
ATOM 1660 N N . SER A 1 210 ? 19.719 -7.908 -20.127 1.00 98.12 210 SER A N 1
ATOM 1661 C CA . SER A 1 210 ? 20.523 -7.132 -19.178 1.00 98.12 210 SER A CA 1
ATOM 1662 C C . SER A 1 210 ? 20.583 -5.625 -19.444 1.00 98.12 210 SER A C 1
ATOM 1664 O O . SER A 1 210 ? 21.380 -4.915 -18.841 1.00 98.12 210 SER A O 1
ATOM 1666 N N . SER A 1 211 ? 19.735 -5.086 -20.330 1.00 98.19 211 SER A N 1
ATOM 1667 C CA . SER A 1 211 ? 19.658 -3.639 -20.537 1.00 98.19 211 SER A CA 1
ATOM 1668 C C . SER A 1 211 ? 19.110 -2.956 -19.291 1.00 98.19 211 SER A C 1
ATOM 1670 O O . SER A 1 211 ? 18.085 -3.401 -18.768 1.00 98.19 211 SER A O 1
ATOM 1672 N N . LYS A 1 212 ? 19.719 -1.838 -18.885 1.00 98.44 212 LYS A N 1
ATOM 1673 C CA . LYS A 1 212 ? 19.223 -1.000 -17.788 1.00 98.44 212 LYS A CA 1
ATOM 1674 C C . LYS A 1 212 ? 17.822 -0.460 -18.094 1.00 98.44 212 LYS A C 1
ATOM 1676 O O . LYS A 1 212 ? 17.626 0.224 -19.102 1.00 98.44 212 LYS A O 1
ATOM 1681 N N . LEU A 1 213 ? 16.868 -0.777 -17.221 1.00 98.56 213 LEU A N 1
ATOM 1682 C CA . LEU A 1 213 ? 15.462 -0.366 -17.304 1.00 98.56 213 LEU A CA 1
ATOM 1683 C C . LEU A 1 213 ? 15.153 0.817 -16.383 1.00 98.56 213 LEU A C 1
ATOM 1685 O O . LEU A 1 213 ? 14.333 1.663 -16.731 1.00 98.56 213 LEU A O 1
ATOM 1689 N N . GLY A 1 214 ? 15.830 0.881 -15.237 1.00 98.00 214 GLY A N 1
ATOM 1690 C CA . GLY A 1 214 ? 15.640 1.910 -14.222 1.00 98.00 214 GLY A CA 1
ATOM 1691 C C . GLY A 1 214 ? 16.423 1.584 -12.953 1.00 98.00 214 GLY A C 1
ATOM 1692 O O . GLY A 1 214 ? 17.551 1.081 -13.037 1.00 98.00 214 GLY A O 1
ATOM 1693 N N . SER A 1 215 ? 15.833 1.863 -11.799 1.00 97.88 215 SER A N 1
ATOM 1694 C CA . SER A 1 215 ? 16.449 1.714 -10.476 1.00 97.88 215 SER A CA 1
ATOM 1695 C C . SER A 1 215 ? 15.391 1.491 -9.401 1.00 97.88 215 SER A C 1
ATOM 1697 O O . SER A 1 215 ? 14.196 1.656 -9.645 1.00 97.88 215 SER A O 1
ATOM 1699 N N . PHE A 1 216 ? 15.830 1.107 -8.210 1.00 96.62 216 PHE A N 1
ATOM 1700 C CA . PHE A 1 216 ? 14.982 1.059 -7.029 1.00 96.62 216 PHE A CA 1
ATOM 1701 C C . PHE A 1 216 ? 15.684 1.709 -5.836 1.00 96.62 216 PHE A C 1
ATOM 1703 O O . PHE A 1 216 ? 16.912 1.784 -5.811 1.00 96.62 216 PHE A O 1
ATOM 1710 N N . ASN A 1 217 ? 14.892 2.175 -4.875 1.00 95.06 217 ASN A N 1
ATOM 1711 C CA . ASN A 1 217 ? 15.337 2.637 -3.569 1.00 95.06 217 ASN A CA 1
ATOM 1712 C C . ASN A 1 217 ? 14.231 2.348 -2.544 1.00 95.06 217 ASN A C 1
ATOM 1714 O O . ASN A 1 217 ? 13.111 2.853 -2.666 1.00 95.06 217 ASN A O 1
ATOM 1718 N N . TRP A 1 218 ? 14.539 1.536 -1.538 1.00 91.31 218 TRP A N 1
ATOM 1719 C CA . TRP A 1 218 ? 13.604 1.157 -0.481 1.00 91.31 218 TRP A CA 1
ATOM 1720 C C . TRP A 1 218 ? 13.239 2.332 0.438 1.00 91.31 218 TRP A C 1
ATOM 1722 O O . TRP A 1 218 ? 12.100 2.420 0.887 1.00 91.31 218 TRP A O 1
ATOM 1732 N N . CYS A 1 219 ? 14.137 3.301 0.626 1.00 91.19 219 CYS A N 1
ATOM 1733 C CA . CYS A 1 219 ? 13.849 4.555 1.335 1.00 91.19 219 CYS A CA 1
ATOM 1734 C C . CYS A 1 219 ? 13.051 5.556 0.480 1.00 91.19 219 CYS A C 1
ATOM 1736 O O . CYS A 1 219 ? 12.585 6.582 0.981 1.00 91.19 219 CYS A O 1
ATOM 1738 N N . GLY A 1 220 ? 12.877 5.254 -0.807 1.00 92.75 220 GLY A N 1
ATOM 1739 C CA . GLY A 1 220 ? 12.175 6.087 -1.768 1.00 92.75 220 GLY A CA 1
ATOM 1740 C C . GLY A 1 220 ? 13.078 6.956 -2.632 1.00 92.75 220 GLY A C 1
ATOM 1741 O O . GLY A 1 220 ? 14.291 7.021 -2.455 1.00 92.75 220 GLY A O 1
ATOM 1742 N N . ASP A 1 221 ? 12.462 7.599 -3.619 1.00 92.94 221 ASP A N 1
ATOM 1743 C CA . ASP A 1 221 ? 13.131 8.495 -4.557 1.00 92.94 221 ASP A CA 1
ATOM 1744 C C . ASP A 1 221 ? 12.178 9.610 -5.019 1.00 92.94 221 ASP A C 1
ATOM 1746 O O . ASP A 1 221 ? 10.947 9.477 -4.979 1.00 92.94 221 ASP A O 1
ATOM 1750 N N . GLN A 1 222 ? 12.745 10.729 -5.471 1.00 91.69 222 GLN A N 1
ATOM 1751 C CA . GLN A 1 222 ? 11.976 11.850 -5.994 1.00 91.69 222 GLN A CA 1
ATOM 1752 C C . GLN A 1 222 ? 11.624 11.623 -7.469 1.00 91.69 222 GLN A C 1
ATOM 1754 O O . GLN A 1 222 ? 12.478 11.579 -8.353 1.00 91.69 222 GLN A O 1
ATOM 1759 N N . CYS A 1 223 ? 10.327 11.558 -7.763 1.00 90.75 223 CYS A N 1
ATOM 1760 C CA . CYS A 1 223 ? 9.816 11.510 -9.126 1.00 90.75 223 CYS A CA 1
ATOM 1761 C C . CYS A 1 223 ? 10.121 12.812 -9.890 1.00 90.75 223 CYS A C 1
ATOM 1763 O O . CYS A 1 223 ? 10.182 13.892 -9.303 1.00 90.75 223 CYS A O 1
ATOM 1765 N N . SER A 1 224 ? 10.203 12.756 -11.226 1.00 88.62 224 SER A N 1
ATOM 1766 C CA . SER A 1 224 ? 10.437 13.929 -12.087 1.00 88.62 224 SER A CA 1
ATOM 1767 C C . SER A 1 224 ? 9.381 15.035 -11.952 1.00 88.62 224 SER A C 1
ATOM 1769 O O . SER A 1 224 ? 9.640 16.183 -12.308 1.00 88.62 224 SER A O 1
ATOM 1771 N N . CYS A 1 225 ? 8.190 14.720 -11.436 1.00 85.31 225 CYS A N 1
ATOM 1772 C CA . CYS A 1 225 ? 7.181 15.727 -11.110 1.00 85.31 225 CYS A CA 1
ATOM 1773 C C . CYS A 1 225 ? 7.459 16.479 -9.790 1.00 85.31 225 CYS A C 1
ATOM 1775 O O . CYS A 1 225 ? 6.863 17.531 -9.552 1.00 85.31 225 CYS A O 1
ATOM 1777 N N . GLY A 1 226 ? 8.360 15.964 -8.949 1.00 86.19 226 GLY A N 1
ATOM 1778 C CA . GLY A 1 226 ? 8.723 16.480 -7.629 1.00 86.19 226 GLY A CA 1
ATOM 1779 C C . GLY A 1 226 ? 8.135 15.707 -6.445 1.00 86.19 226 GLY A C 1
ATOM 1780 O O . GLY A 1 226 ? 8.437 16.043 -5.304 1.00 86.19 226 GLY A O 1
ATOM 1781 N N . ARG A 1 227 ? 7.290 14.694 -6.683 1.00 89.31 227 ARG A N 1
ATOM 1782 C CA . ARG A 1 227 ? 6.681 13.875 -5.621 1.00 89.31 227 ARG A CA 1
ATOM 1783 C C . ARG A 1 227 ? 7.705 12.880 -5.072 1.00 89.31 227 ARG A C 1
ATOM 1785 O O . ARG A 1 227 ? 8.335 12.181 -5.859 1.00 89.31 227 ARG A O 1
ATOM 1792 N N . TRP A 1 228 ? 7.835 12.793 -3.751 1.00 90.75 228 TRP A N 1
ATOM 1793 C CA . TRP A 1 228 ? 8.560 11.701 -3.095 1.00 90.75 228 TRP A CA 1
ATOM 1794 C C . TRP A 1 228 ? 7.718 10.422 -3.133 1.00 90.75 228 TRP A C 1
ATOM 1796 O O . TRP A 1 228 ? 6.539 10.460 -2.771 1.00 90.75 228 TRP A O 1
ATOM 1806 N N . VAL A 1 229 ? 8.303 9.315 -3.588 1.00 90.88 229 VAL A N 1
ATOM 1807 C CA . VAL A 1 229 ? 7.659 7.993 -3.642 1.00 90.88 229 VAL A CA 1
ATOM 1808 C C . VAL A 1 229 ? 8.509 7.025 -2.829 1.00 90.88 229 VAL A C 1
ATOM 1810 O O . VAL A 1 229 ? 9.696 6.911 -3.107 1.00 90.88 229 VAL A O 1
ATOM 1813 N N . ALA A 1 230 ? 7.931 6.347 -1.834 1.00 90.81 230 ALA A N 1
ATOM 1814 C CA . ALA A 1 230 ? 8.668 5.457 -0.933 1.00 90.81 230 ALA A CA 1
ATOM 1815 C C . ALA A 1 230 ? 7.851 4.212 -0.536 1.00 90.81 230 ALA A C 1
ATOM 1817 O O . ALA A 1 230 ? 6.756 4.379 0.010 1.00 90.81 230 ALA A O 1
ATOM 1818 N N . PRO A 1 231 ? 8.363 2.985 -0.767 1.00 92.38 231 PRO A N 1
ATOM 1819 C CA . PRO A 1 231 ? 9.566 2.671 -1.551 1.00 92.38 231 PRO A CA 1
ATOM 1820 C C . PRO A 1 231 ? 9.384 2.991 -3.044 1.00 92.38 231 PRO A C 1
ATOM 1822 O O . PRO A 1 231 ? 8.261 3.065 -3.547 1.00 92.38 231 PRO A O 1
ATOM 1825 N N . ALA A 1 232 ? 10.492 3.189 -3.759 1.00 94.94 232 ALA A N 1
ATOM 1826 C CA . ALA A 1 232 ? 10.507 3.540 -5.175 1.00 94.94 232 ALA A CA 1
ATOM 1827 C C . ALA A 1 232 ? 11.080 2.402 -6.024 1.00 94.94 232 ALA A C 1
ATOM 1829 O O . ALA A 1 232 ? 12.275 2.138 -5.965 1.00 94.94 232 ALA A O 1
ATOM 1830 N N . PHE A 1 233 ? 10.264 1.795 -6.889 1.00 96.31 233 PHE A N 1
ATOM 1831 C CA . PHE A 1 233 ? 10.724 0.897 -7.956 1.00 96.31 233 PHE A CA 1
ATOM 1832 C C . PHE A 1 233 ? 10.387 1.534 -9.300 1.00 96.31 233 PHE A C 1
ATOM 1834 O O . PHE A 1 233 ? 9.241 1.495 -9.754 1.00 96.31 233 PHE A O 1
ATOM 1841 N N . GLN A 1 234 ? 11.376 2.181 -9.914 1.00 96.88 234 GLN A N 1
ATOM 1842 C CA . GLN A 1 234 ? 11.170 3.016 -11.091 1.00 96.88 234 GLN A CA 1
ATOM 1843 C C . GLN A 1 234 ? 11.680 2.347 -12.369 1.00 96.88 234 GLN A C 1
ATOM 1845 O O . GLN A 1 234 ? 12.834 1.930 -12.460 1.00 96.88 234 GLN A O 1
ATOM 1850 N N . LEU A 1 235 ? 10.837 2.310 -13.404 1.00 98.06 235 LEU A N 1
ATOM 1851 C CA . LEU A 1 235 ? 11.237 1.962 -14.769 1.00 98.06 235 LEU A CA 1
ATOM 1852 C C . LEU A 1 235 ? 11.060 3.166 -15.688 1.00 98.06 235 LEU A C 1
ATOM 1854 O O . LEU A 1 235 ? 9.986 3.762 -15.768 1.00 98.06 235 LEU A O 1
ATOM 1858 N N . HIS A 1 236 ? 12.112 3.517 -16.423 1.00 97.12 236 HIS A N 1
ATOM 1859 C CA . HIS A 1 236 ? 12.085 4.668 -17.317 1.00 97.12 236 HIS A CA 1
ATOM 1860 C C . HIS A 1 236 ? 11.203 4.391 -18.534 1.00 97.12 236 HIS A C 1
ATOM 1862 O O . HIS A 1 236 ? 11.387 3.395 -19.241 1.00 97.12 236 HIS A O 1
ATOM 1868 N N . ARG A 1 237 ? 10.307 5.332 -18.852 1.00 95.81 237 ARG A N 1
ATOM 1869 C CA . ARG A 1 237 ? 9.390 5.224 -19.998 1.00 95.81 237 ARG A CA 1
ATOM 1870 C C . ARG A 1 237 ? 10.117 5.006 -21.321 1.00 95.81 237 ARG A C 1
ATOM 1872 O O . ARG A 1 237 ? 9.673 4.229 -22.149 1.00 95.81 237 ARG A O 1
ATOM 1879 N N . ASN A 1 238 ? 11.281 5.627 -21.519 1.00 96.12 238 ASN A N 1
ATOM 1880 C CA . ASN A 1 238 ? 12.045 5.466 -22.760 1.00 96.12 238 ASN A CA 1
ATOM 1881 C C . ASN A 1 238 ? 12.685 4.070 -22.939 1.00 96.12 238 ASN A C 1
ATOM 1883 O O . ASN A 1 238 ? 13.180 3.777 -24.033 1.00 96.12 238 ASN A O 1
ATOM 1887 N N . ARG A 1 239 ? 12.677 3.216 -21.902 1.00 97.81 239 ARG A N 1
ATOM 1888 C CA . ARG A 1 239 ? 13.188 1.831 -21.917 1.00 97.81 239 ARG A CA 1
ATOM 1889 C C . ARG A 1 239 ? 12.084 0.773 -22.012 1.00 97.81 239 ARG A C 1
ATOM 1891 O O . ARG A 1 239 ? 12.407 -0.412 -22.150 1.00 97.81 239 ARG A O 1
ATOM 1898 N N . VAL A 1 240 ? 10.816 1.178 -21.957 1.00 97.31 240 VAL A N 1
ATOM 1899 C CA . VAL A 1 240 ? 9.662 0.282 -21.841 1.00 97.31 240 VAL A CA 1
ATOM 1900 C C . VAL A 1 240 ? 8.576 0.685 -22.837 1.00 97.31 240 VAL A C 1
ATOM 1902 O O . VAL A 1 240 ? 8.157 1.836 -22.860 1.00 97.31 240 VAL A O 1
ATOM 1905 N N . ASP A 1 241 ? 8.092 -0.273 -23.622 1.00 96.75 241 ASP A N 1
ATOM 1906 C CA . ASP A 1 241 ? 6.984 -0.071 -24.554 1.00 96.75 241 ASP A CA 1
ATOM 1907 C C . ASP A 1 241 ? 5.668 -0.538 -23.916 1.00 96.75 241 ASP A C 1
ATOM 1909 O O . ASP A 1 241 ? 5.579 -1.664 -23.417 1.00 96.75 241 ASP A O 1
ATOM 1913 N N . GLU A 1 242 ? 4.649 0.320 -23.945 1.00 95.88 242 GLU A N 1
ATOM 1914 C CA . GLU A 1 242 ? 3.280 -0.016 -23.546 1.00 95.88 242 GLU A CA 1
ATOM 1915 C C . GLU A 1 242 ? 2.575 -0.750 -24.690 1.00 95.88 242 GLU A C 1
ATOM 1917 O O . GLU A 1 242 ? 2.509 -0.255 -25.814 1.00 95.88 242 GLU A O 1
ATOM 1922 N N . ILE A 1 243 ? 2.038 -1.933 -24.404 1.00 94.38 243 ILE A N 1
ATOM 1923 C CA . ILE A 1 243 ? 1.341 -2.781 -25.367 1.00 94.38 243 ILE A CA 1
ATOM 1924 C C . ILE A 1 243 ? -0.082 -2.991 -24.870 1.00 94.38 243 ILE A C 1
ATOM 1926 O O . ILE A 1 243 ? -0.312 -3.684 -23.873 1.00 94.38 243 ILE A O 1
ATOM 1930 N N . ARG A 1 244 ? -1.031 -2.391 -25.586 1.00 91.81 244 ARG A N 1
ATOM 1931 C CA . ARG A 1 244 ? -2.463 -2.543 -25.335 1.00 91.81 244 ARG A CA 1
ATOM 1932 C C . ARG A 1 244 ? -2.995 -3.760 -26.099 1.00 91.81 244 ARG A C 1
ATOM 1934 O O . ARG A 1 244 ? -2.601 -3.956 -27.251 1.00 91.81 244 ARG A O 1
ATOM 1941 N N . PRO A 1 245 ? -3.855 -4.582 -25.486 1.00 83.19 245 PRO A N 1
ATOM 1942 C CA . PRO A 1 245 ? -4.520 -5.664 -26.193 1.00 83.19 245 PRO A CA 1
ATOM 1943 C C . PRO A 1 245 ? -5.438 -5.080 -27.269 1.00 83.19 245 PRO A C 1
ATOM 1945 O O . PRO A 1 245 ? -6.072 -4.044 -27.068 1.00 83.19 245 PRO A O 1
ATOM 1948 N N . LEU A 1 246 ? -5.477 -5.726 -28.432 1.00 74.94 246 LEU A N 1
ATOM 1949 C CA . LEU A 1 246 ? -6.379 -5.347 -29.514 1.00 74.94 246 LEU A CA 1
ATOM 1950 C C . LEU A 1 246 ? -7.796 -5.779 -29.122 1.00 74.94 246 LEU A C 1
ATOM 1952 O O . LEU A 1 246 ? -8.086 -6.973 -29.085 1.00 74.94 246 LEU A O 1
ATOM 1956 N N . ASN A 1 247 ? -8.679 -4.819 -28.847 1.00 59.09 247 ASN A N 1
ATOM 1957 C CA . ASN A 1 247 ? -10.113 -5.088 -28.806 1.00 59.09 247 ASN A CA 1
ATOM 1958 C C . ASN A 1 247 ? -10.579 -5.290 -30.251 1.00 59.09 247 ASN A C 1
ATOM 1960 O O . ASN A 1 247 ? -10.916 -4.326 -30.934 1.00 59.09 247 ASN A O 1
ATOM 1964 N N . MET A 1 248 ? -10.572 -6.531 -30.739 1.00 48.66 248 MET A N 1
ATOM 1965 C CA . MET A 1 248 ? -11.367 -6.877 -31.915 1.00 48.66 248 MET A CA 1
ATOM 1966 C C . MET A 1 248 ? -12.833 -6.894 -31.480 1.00 48.66 248 MET A C 1
ATOM 1968 O O . MET A 1 248 ? -13.334 -7.909 -31.008 1.00 48.66 248 MET A O 1
ATOM 1972 N N . GLN A 1 249 ? -13.499 -5.743 -31.581 1.00 44.31 249 GLN A N 1
ATOM 1973 C CA . GLN A 1 249 ? -14.951 -5.730 -31.717 1.00 44.31 249 GLN A CA 1
ATOM 1974 C C . GLN A 1 249 ? -15.247 -6.345 -33.089 1.00 44.31 249 GLN A C 1
ATOM 1976 O O . GLN A 1 249 ? -14.917 -5.744 -34.111 1.00 44.31 249 GLN A O 1
ATOM 1981 N N . ILE A 1 250 ? -15.735 -7.586 -33.083 1.00 41.88 250 ILE A N 1
ATOM 1982 C CA . ILE A 1 250 ? -16.348 -8.237 -34.247 1.00 41.88 250 ILE A CA 1
ATOM 1983 C C . ILE A 1 250 ? -17.819 -7.838 -34.259 1.00 41.88 250 ILE A C 1
ATOM 1985 O O . ILE A 1 250 ? -18.422 -7.874 -33.161 1.00 41.88 250 ILE A O 1
#

Sequence (250 aa):
MKWVNVLDEVTSDLLSHLDDCFLFIQEAVVGGGTVIVHCQAGRSRSATIVTAYLMKRHQLGFIEAYHRLKSVKQDVQVNSGFEEQLYLYEAMKCEVDASSPLYKQYRLSKITEKFPELQQVPRELFAVDPAHSNSSEVSYRCRKCRRTLFRGSSILSHPVGQGASAFAHKRFSNLTGDVQCTSYFIEPVQWMEQALIGVMDGQLLCPKCSSKLGSFNWCGDQCSCGRWVAPAFQLHRNRVDEIRPLNMQI

pLDDT: mean 89.91, std 12.88, range [41.88, 98.81]

Solvent-accessible surface area (backbone atoms only — not comparable to full-atom values): 14578 Å² total; per-residue (Å²): 140,88,86,81,99,70,68,94,48,57,81,47,81,59,60,94,45,45,62,69,48,37,53,59,51,48,54,38,50,74,71,73,47,86,84,86,78,72,49,96,82,56,23,24,69,26,42,50,53,52,27,53,38,41,16,53,76,66,74,38,53,53,70,60,23,43,50,59,48,37,77,78,40,72,80,52,53,62,49,70,36,55,49,53,38,41,52,51,31,48,76,46,72,56,46,86,48,82,76,36,48,66,51,46,47,52,55,51,41,50,44,55,72,75,39,81,62,30,74,79,70,62,69,89,77,31,44,76,48,44,76,80,54,89,73,85,55,43,34,32,18,35,63,87,76,62,51,51,62,46,44,63,80,38,46,45,82,74,76,83,28,92,39,63,76,91,45,52,90,60,50,48,62,48,100,82,65,51,74,51,59,62,50,47,39,35,61,60,34,50,82,46,47,84,66,47,53,58,49,62,58,47,69,37,54,38,93,88,74,64,48,76,34,40,33,38,21,58,89,30,47,72,43,60,48,41,26,76,38,58,49,26,39,37,36,33,47,94,38,41,42,82,44,71,62,82,81,80,82,126

Organism: Pleuronectes platessa (NCBI:txid8262)